Protein AF-A0A7V8BJK1-F1 (afdb_monomer)

Structure (mmCIF, N/CA/C/O backbone):
data_AF-A0A7V8BJK1-F1
#
_entry.id   AF-A0A7V8BJK1-F1
#
loop_
_atom_site.group_PDB
_atom_site.id
_atom_site.type_symbol
_atom_site.label_atom_id
_atom_site.label_alt_id
_atom_site.label_comp_id
_atom_site.label_asym_id
_atom_site.label_entity_id
_atom_site.label_seq_id
_atom_site.pdbx_PDB_ins_code
_atom_site.Cartn_x
_atom_site.Cartn_y
_atom_site.Cartn_z
_atom_site.occupancy
_atom_site.B_iso_or_equiv
_atom_site.auth_seq_id
_atom_site.auth_comp_id
_atom_site.auth_asym_id
_atom_site.auth_atom_id
_atom_site.pdbx_PDB_model_num
ATOM 1 N N . VAL A 1 1 ? -11.438 1.166 -1.821 1.00 92.06 1 VAL A N 1
ATOM 2 C CA . VAL A 1 1 ? -11.288 1.986 -3.044 1.00 92.06 1 VAL A CA 1
ATOM 3 C C . VAL A 1 1 ? -9.828 2.370 -3.202 1.00 92.06 1 VAL A C 1
ATOM 5 O O . VAL A 1 1 ? -9.170 2.567 -2.190 1.00 92.06 1 VAL A O 1
ATOM 8 N N . GLU A 1 2 ? -9.329 2.461 -4.432 1.00 94.06 2 GLU A N 1
ATOM 9 C CA . GLU A 1 2 ? -7.959 2.898 -4.733 1.00 94.06 2 GLU A CA 1
ATOM 10 C C . GLU A 1 2 ? -8.036 4.030 -5.759 1.00 94.06 2 GLU A C 1
ATOM 12 O O . GLU A 1 2 ? -8.496 3.824 -6.882 1.00 94.06 2 GLU A O 1
ATOM 17 N N . VAL A 1 3 ? -7.676 5.243 -5.343 1.00 94.19 3 VAL A N 1
ATOM 18 C CA . VAL A 1 3 ? -7.721 6.458 -6.170 1.00 94.19 3 VAL A CA 1
ATOM 19 C C . VAL A 1 3 ? -6.513 7.340 -5.852 1.00 94.19 3 VAL A C 1
ATOM 21 O O . VAL A 1 3 ? -5.781 7.086 -4.898 1.00 94.19 3 VAL A O 1
ATOM 24 N N . ALA A 1 4 ? -6.267 8.353 -6.685 1.00 93.69 4 ALA A N 1
ATOM 25 C CA . ALA A 1 4 ? -5.197 9.318 -6.448 1.00 93.69 4 ALA A CA 1
ATOM 26 C C . ALA A 1 4 ? -5.413 10.096 -5.131 1.00 93.69 4 ALA A C 1
ATOM 28 O O . ALA A 1 4 ? -6.547 10.154 -4.656 1.00 93.69 4 ALA A O 1
ATOM 29 N N . PRO A 1 5 ? -4.354 10.711 -4.566 1.00 96.44 5 PRO A N 1
ATOM 30 C CA . PRO A 1 5 ? -4.474 11.530 -3.369 1.00 96.44 5 PRO A CA 1
ATOM 31 C C . PRO A 1 5 ? -5.568 12.588 -3.470 1.00 96.44 5 PRO A C 1
ATOM 33 O O . PRO A 1 5 ? -5.681 13.269 -4.488 1.00 96.44 5 PRO A O 1
ATOM 36 N N . LEU A 1 6 ? -6.333 12.713 -2.390 1.00 97.12 6 LEU A N 1
ATOM 37 C CA . LEU A 1 6 ? -7.418 13.673 -2.235 1.00 97.12 6 LEU A CA 1
ATOM 38 C C . LEU A 1 6 ? -7.148 14.597 -1.042 1.00 97.12 6 LEU A C 1
ATOM 40 O O . LEU A 1 6 ? -6.237 14.360 -0.233 1.00 97.12 6 LEU A O 1
ATOM 44 N N . GLU A 1 7 ? -7.965 15.638 -0.931 1.00 98.00 7 GLU A N 1
ATOM 45 C CA . GLU A 1 7 ? -8.017 16.508 0.237 1.00 98.00 7 GLU A CA 1
ATOM 46 C C . GLU A 1 7 ? -8.920 15.933 1.339 1.00 98.00 7 GLU A C 1
ATOM 48 O O . GLU A 1 7 ? -9.807 15.110 1.099 1.00 98.00 7 GLU A O 1
ATOM 53 N N . VAL A 1 8 ? -8.728 16.404 2.573 1.00 98.50 8 VAL A N 1
ATOM 54 C CA . VAL A 1 8 ? -9.448 15.911 3.764 1.00 98.50 8 VAL A CA 1
ATOM 55 C C . VAL A 1 8 ? -10.973 15.953 3.583 1.00 98.50 8 VAL A C 1
ATOM 57 O O . VAL A 1 8 ? -11.676 15.009 3.942 1.00 98.50 8 VAL A O 1
ATOM 60 N N . GLU A 1 9 ? -11.509 17.020 2.983 1.00 98.44 9 GLU A N 1
ATOM 61 C CA . GLU A 1 9 ? -12.955 17.156 2.754 1.00 98.44 9 GLU A CA 1
ATOM 62 C C . GLU A 1 9 ? -13.492 16.133 1.740 1.00 98.44 9 GLU A C 1
ATOM 64 O O . GLU A 1 9 ? -14.608 15.630 1.857 1.00 98.44 9 GLU A O 1
ATOM 69 N N . GLU A 1 10 ? -12.684 15.760 0.754 1.00 98.25 10 GLU A N 1
ATOM 70 C CA . GLU A 1 10 ? -13.050 14.723 -0.205 1.00 98.25 10 GLU A CA 1
ATOM 71 C C . GLU A 1 10 ? -13.034 13.338 0.450 1.00 98.25 10 GLU A C 1
ATOM 73 O O . GLU A 1 10 ? -13.913 12.518 0.174 1.00 98.25 10 GLU A O 1
ATOM 78 N N . PHE A 1 11 ? -12.113 13.095 1.386 1.00 98.50 11 PHE A N 1
ATOM 79 C CA . PHE A 1 11 ? -12.133 11.884 2.204 1.00 98.50 11 PHE A CA 1
ATOM 80 C C . PHE A 1 11 ? -13.356 11.809 3.122 1.00 98.50 11 PHE A C 1
ATOM 82 O O . PHE A 1 11 ? -13.953 10.736 3.224 1.00 98.50 11 PHE A O 1
ATOM 89 N N . ARG A 1 12 ? -13.826 12.933 3.685 1.00 98.50 12 ARG A N 1
ATOM 90 C CA . ARG A 1 12 ? -15.109 12.970 4.419 1.00 98.50 12 ARG A CA 1
ATOM 91 C C . ARG A 1 12 ? -16.274 12.544 3.535 1.00 98.50 12 ARG A C 1
ATOM 93 O O . ARG A 1 12 ? -17.122 11.757 3.959 1.00 98.50 12 ARG A O 1
ATOM 100 N N . ARG A 1 13 ? -16.297 13.005 2.279 1.00 98.00 13 ARG A N 1
ATOM 101 C CA . ARG A 1 13 ? -17.308 12.587 1.292 1.00 98.00 13 ARG A CA 1
ATOM 102 C C . ARG A 1 13 ? -17.215 11.093 0.981 1.00 98.00 13 ARG A C 1
ATOM 104 O O . ARG A 1 13 ? -18.251 10.438 0.888 1.00 98.00 13 ARG A O 1
ATOM 111 N N . LEU A 1 14 ? -16.007 10.538 0.858 1.00 97.31 14 LEU A N 1
ATOM 112 C CA . LEU A 1 14 ? -15.816 9.096 0.666 1.00 97.31 14 LEU A CA 1
ATOM 113 C C . LEU A 1 14 ? -16.270 8.280 1.882 1.00 97.31 14 LEU A C 1
ATOM 115 O O . LEU A 1 14 ? -16.961 7.277 1.708 1.00 97.31 14 LEU A O 1
ATOM 119 N N . LYS A 1 15 ? -15.954 8.718 3.105 1.00 97.50 15 LYS A N 1
ATOM 120 C CA . LYS A 1 15 ? -16.440 8.075 4.333 1.00 97.50 15 LYS A CA 1
ATOM 121 C C . LYS A 1 15 ? -17.967 8.108 4.407 1.00 97.50 15 LYS A C 1
ATOM 123 O O . LYS A 1 15 ? -18.579 7.084 4.701 1.00 97.50 15 LYS A O 1
ATOM 128 N N . ALA A 1 16 ? -18.588 9.238 4.061 1.00 97.88 16 ALA A N 1
ATOM 129 C CA . ALA A 1 16 ? -20.046 9.368 3.990 1.00 97.88 16 ALA A CA 1
ATOM 130 C C . ALA A 1 16 ? -20.683 8.440 2.936 1.00 97.88 16 ALA A C 1
ATOM 132 O O . ALA A 1 16 ? -21.820 8.009 3.108 1.00 97.88 16 ALA A O 1
ATOM 133 N N . ALA A 1 17 ? -19.947 8.091 1.876 1.00 97.50 17 ALA A N 1
ATOM 134 C CA . ALA A 1 17 ? -20.369 7.107 0.880 1.00 97.50 17 ALA A CA 1
ATOM 135 C C . ALA A 1 17 ? -20.204 5.641 1.339 1.00 97.50 17 ALA A C 1
ATOM 137 O O . ALA A 1 17 ? -20.588 4.733 0.604 1.00 97.50 17 ALA A O 1
ATOM 138 N N . GLY A 1 18 ? -19.653 5.393 2.534 1.00 96.88 18 GLY A N 1
ATOM 139 C CA . GLY A 1 18 ? -19.565 4.057 3.125 1.00 96.88 18 GLY A CA 1
ATOM 140 C C . GLY A 1 18 ? -18.489 3.163 2.509 1.00 96.88 18 GLY A C 1
ATOM 141 O O . GLY A 1 18 ? -18.692 1.955 2.389 1.00 96.88 18 GLY A O 1
ATOM 142 N N . ILE A 1 19 ? -17.354 3.732 2.089 1.00 97.50 19 ILE A N 1
ATOM 143 C CA . ILE A 1 19 ? -16.213 2.912 1.661 1.00 97.50 19 ILE A CA 1
ATOM 144 C C . ILE A 1 19 ? -15.706 2.029 2.816 1.00 97.50 19 ILE A C 1
ATOM 146 O O . ILE A 1 19 ? -15.821 2.398 3.982 1.00 97.50 19 ILE A O 1
ATOM 150 N N . GLY A 1 20 ? -15.120 0.878 2.472 1.00 96.75 20 GLY A N 1
ATOM 151 C CA . GLY A 1 20 ? -14.283 0.103 3.395 1.00 96.75 20 GLY A CA 1
ATOM 152 C C . GLY A 1 20 ? -12.898 0.742 3.501 1.00 96.75 20 GLY A C 1
ATOM 153 O O . GLY A 1 20 ? -12.749 1.844 4.007 1.00 96.75 20 GLY A O 1
ATOM 154 N N . THR A 1 21 ? -11.885 0.096 2.928 1.00 97.81 21 THR A N 1
ATOM 155 C CA . THR A 1 21 ? -10.504 0.599 2.964 1.00 97.81 21 THR A CA 1
ATOM 156 C C . THR A 1 21 ? -10.216 1.622 1.860 1.00 97.81 21 THR A C 1
ATOM 158 O O . THR A 1 21 ? -10.553 1.378 0.694 1.00 97.81 21 THR A O 1
ATOM 161 N N . TYR A 1 22 ? -9.541 2.728 2.178 1.00 98.44 22 TYR A N 1
ATOM 162 C CA . TYR A 1 22 ? -8.868 3.575 1.183 1.00 98.44 22 TYR A CA 1
ATOM 163 C C . TYR A 1 22 ? -7.431 3.099 0.977 1.00 98.44 22 TYR A C 1
ATOM 165 O O . TYR A 1 22 ? -6.668 3.012 1.932 1.00 98.44 22 TYR A O 1
ATOM 173 N N . ALA A 1 23 ? -7.054 2.796 -0.261 1.00 98.12 23 ALA A N 1
ATOM 174 C CA . ALA A 1 23 ? -5.704 2.375 -0.605 1.00 98.12 23 ALA A CA 1
ATOM 175 C C . ALA A 1 23 ? -5.021 3.401 -1.511 1.00 98.12 23 ALA A C 1
ATOM 177 O O . ALA A 1 23 ? -5.628 3.925 -2.446 1.00 98.12 23 ALA A O 1
ATOM 178 N N . CYS A 1 24 ? -3.743 3.655 -1.248 1.00 97.94 24 CYS A N 1
ATOM 179 C CA . CYS A 1 24 ? -2.871 4.445 -2.107 1.00 97.94 24 CYS A CA 1
ATOM 180 C C . CYS A 1 24 ? -1.424 4.018 -1.862 1.00 97.94 24 CYS A C 1
ATOM 182 O O . CYS A 1 24 ? -0.908 4.113 -0.749 1.00 97.94 24 CYS A O 1
ATOM 184 N N . PHE A 1 25 ? -0.758 3.527 -2.903 1.00 97.88 25 PHE A N 1
ATOM 185 C CA . PHE A 1 25 ? 0.612 3.040 -2.775 1.00 97.88 25 PHE A CA 1
ATOM 186 C C . PHE A 1 25 ? 1.595 4.185 -2.932 1.00 97.88 25 PHE A C 1
ATOM 188 O O . PHE A 1 25 ? 1.491 4.963 -3.883 1.00 97.88 25 PHE A O 1
ATOM 195 N N . GLN A 1 26 ? 2.579 4.251 -2.041 1.00 98.25 26 GLN A N 1
ATOM 196 C CA . GLN A 1 26 ? 3.675 5.206 -2.157 1.00 98.25 26 GLN A CA 1
ATOM 197 C C . GLN A 1 26 ? 4.546 4.909 -3.384 1.00 98.25 26 GLN A C 1
ATOM 199 O O . GLN A 1 26 ? 5.241 5.792 -3.864 1.00 98.25 26 GLN A O 1
ATOM 204 N N . GLU A 1 27 ? 4.454 3.700 -3.946 1.00 96.81 27 GLU A N 1
ATOM 205 C CA . GLU A 1 27 ? 5.269 3.178 -5.053 1.00 96.81 27 GLU A CA 1
ATOM 206 C C . GLU A 1 27 ? 6.735 2.972 -4.660 1.00 96.81 27 GLU A C 1
ATOM 208 O O . GLU A 1 27 ? 7.230 1.856 -4.754 1.00 96.81 27 GLU A O 1
ATOM 213 N N . SER A 1 28 ? 7.405 4.020 -4.185 1.00 97.75 28 SER A N 1
ATOM 214 C CA . SER A 1 28 ? 8.776 4.001 -3.679 1.00 97.75 28 SER A CA 1
ATOM 215 C C . SER A 1 28 ? 8.896 4.966 -2.507 1.00 97.75 28 SER A C 1
ATOM 217 O O . SER A 1 28 ? 8.563 6.145 -2.645 1.00 97.75 28 SER A O 1
ATOM 219 N N . TYR A 1 29 ? 9.386 4.480 -1.372 1.00 98.44 29 TYR A N 1
ATOM 220 C CA . TYR A 1 29 ? 9.701 5.291 -0.196 1.00 98.44 29 TYR A CA 1
ATOM 221 C C . TYR A 1 29 ? 11.053 5.994 -0.311 1.00 98.44 29 TYR A C 1
ATOM 223 O O . TYR A 1 29 ? 11.345 6.888 0.479 1.00 98.44 29 TYR A O 1
ATOM 231 N N . ASP A 1 30 ? 11.889 5.608 -1.274 1.00 97.94 30 ASP A N 1
ATOM 232 C CA . ASP A 1 30 ? 13.083 6.371 -1.625 1.00 97.94 30 ASP A CA 1
ATOM 233 C C . ASP A 1 30 ? 12.666 7.587 -2.486 1.00 97.94 30 ASP A C 1
ATOM 235 O O . ASP A 1 30 ? 12.107 7.385 -3.574 1.00 97.94 30 ASP A O 1
ATOM 239 N N . PRO A 1 31 ? 12.902 8.839 -2.031 1.00 97.38 31 PRO A N 1
ATOM 240 C CA . PRO A 1 31 ? 12.508 10.040 -2.768 1.00 97.38 31 PRO A CA 1
ATOM 241 C C . PRO A 1 31 ? 13.227 10.204 -4.113 1.00 97.38 31 PRO A C 1
ATOM 243 O O . PRO A 1 31 ? 12.634 10.726 -5.060 1.00 97.38 31 PRO A O 1
ATOM 246 N N . GLU A 1 32 ? 14.481 9.755 -4.224 1.00 97.19 32 GLU A N 1
ATOM 247 C CA . GLU A 1 32 ? 15.259 9.841 -5.464 1.00 97.19 32 GLU A CA 1
ATOM 248 C C . GLU A 1 32 ? 14.712 8.853 -6.497 1.00 97.19 32 GLU A C 1
ATOM 250 O O . GLU A 1 32 ? 14.451 9.219 -7.649 1.00 97.19 32 GLU A O 1
ATOM 25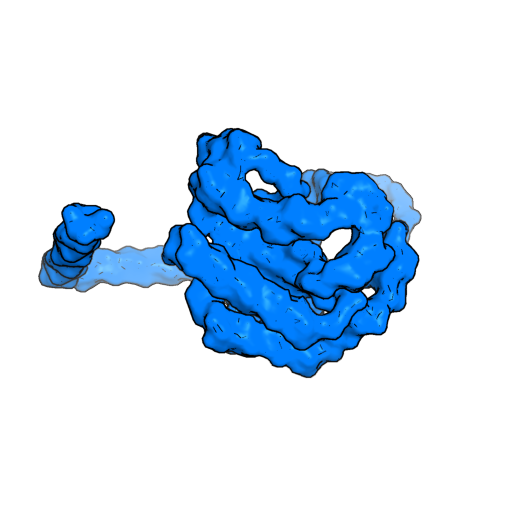5 N N . VAL A 1 33 ? 14.454 7.614 -6.066 1.00 96.00 33 VAL A N 1
ATOM 256 C CA . VAL A 1 33 ? 13.801 6.593 -6.898 1.00 96.00 33 VAL A CA 1
ATOM 257 C C . VAL A 1 33 ? 12.405 7.065 -7.298 1.00 96.00 33 VAL A C 1
ATOM 259 O O . VAL A 1 33 ? 12.050 6.994 -8.474 1.00 96.00 33 VAL A O 1
ATOM 262 N N . TYR A 1 34 ? 11.619 7.610 -6.368 1.00 97.31 34 TYR A N 1
ATOM 263 C CA . TYR A 1 34 ? 10.280 8.111 -6.662 1.00 97.31 34 TYR A CA 1
ATOM 264 C C . TYR A 1 34 ? 10.296 9.203 -7.741 1.00 97.31 34 TYR A C 1
ATOM 266 O O . TYR A 1 34 ? 9.542 9.110 -8.716 1.00 97.31 34 TYR A O 1
ATOM 274 N N . ALA A 1 35 ? 11.175 10.201 -7.606 1.00 96.62 35 ALA A N 1
ATOM 275 C CA . ALA A 1 35 ? 11.307 11.304 -8.557 1.00 96.62 35 ALA A CA 1
ATOM 276 C C . ALA A 1 35 ? 11.757 10.836 -9.952 1.00 96.62 35 ALA A C 1
ATOM 278 O O . ALA A 1 35 ? 11.325 11.392 -10.966 1.00 96.62 35 ALA A O 1
ATOM 279 N N . ALA A 1 36 ? 12.572 9.778 -10.032 1.00 94.12 36 ALA A N 1
ATOM 280 C CA . ALA A 1 36 ? 13.022 9.220 -11.306 1.00 94.12 36 ALA A CA 1
ATOM 281 C C . ALA A 1 36 ? 11.862 8.684 -12.173 1.00 94.12 36 ALA A C 1
ATOM 283 O O . ALA A 1 36 ? 11.910 8.795 -13.406 1.00 94.12 36 ALA A O 1
ATOM 284 N N . TYR A 1 37 ? 10.812 8.140 -11.545 1.00 92.12 37 TYR A N 1
ATOM 285 C CA . TYR A 1 37 ? 9.650 7.568 -12.240 1.00 92.12 37 TYR A CA 1
ATOM 286 C C . TYR A 1 37 ? 8.439 8.510 -12.306 1.00 92.12 37 TYR A C 1
ATOM 288 O O . TYR A 1 37 ? 7.642 8.405 -13.239 1.00 92.12 37 TYR A O 1
ATOM 296 N N . HIS A 1 38 ? 8.315 9.469 -11.387 1.00 94.19 38 HIS A N 1
ATOM 297 C CA . HIS A 1 38 ? 7.190 10.407 -11.318 1.00 94.19 38 HIS A CA 1
ATOM 298 C C . HIS A 1 38 ? 7.612 11.820 -11.731 1.00 94.19 38 HIS A C 1
ATOM 300 O O . HIS A 1 38 ? 7.734 12.724 -1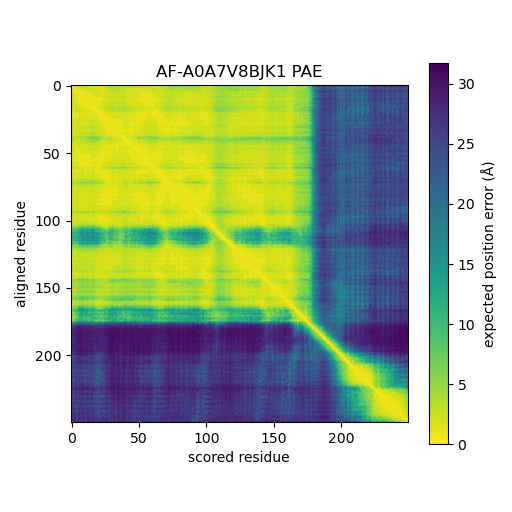0.915 1.00 94.19 38 HIS A O 1
ATOM 306 N N . LYS A 1 39 ? 7.842 12.012 -13.035 1.00 93.06 39 LYS A N 1
ATOM 307 C CA . LYS A 1 39 ? 8.479 13.230 -13.573 1.00 93.06 39 LYS A CA 1
ATOM 308 C C . LYS A 1 39 ? 7.564 14.454 -13.675 1.00 93.06 39 LYS A C 1
ATOM 310 O O . LYS A 1 39 ? 8.062 15.569 -13.793 1.00 93.06 39 LYS A O 1
ATOM 315 N N . ALA A 1 40 ? 6.248 14.256 -13.732 1.00 93.50 40 ALA A N 1
ATOM 316 C CA . ALA A 1 40 ? 5.288 15.332 -13.961 1.00 93.50 40 ALA A CA 1
ATOM 317 C C . ALA A 1 40 ? 3.883 14.979 -13.453 1.00 93.50 40 ALA A C 1
ATOM 319 O O . ALA A 1 40 ? 3.550 13.810 -13.244 1.00 93.50 40 ALA A O 1
ATOM 320 N N . GLY A 1 41 ? 3.045 16.011 -13.327 1.00 94.00 41 GLY A N 1
ATOM 321 C CA . GLY A 1 41 ? 1.662 15.907 -12.864 1.00 94.00 41 GLY A CA 1
ATOM 322 C C . GLY A 1 41 ? 1.541 15.786 -11.340 1.00 94.00 41 GLY A C 1
ATOM 323 O O . GLY A 1 41 ? 2.553 15.796 -10.642 1.00 94.00 41 GLY A O 1
ATOM 324 N N . PRO A 1 42 ? 0.313 15.640 -10.808 1.00 91.62 42 PRO A N 1
ATOM 325 C CA . PRO A 1 42 ? 0.073 15.608 -9.361 1.00 91.62 42 PRO A CA 1
ATOM 326 C C . PRO A 1 42 ? 0.840 14.493 -8.642 1.00 91.62 42 PRO A C 1
ATOM 328 O O . PRO A 1 42 ? 1.302 14.669 -7.525 1.00 91.62 42 PRO A O 1
ATOM 331 N N . LYS A 1 43 ? 1.059 13.354 -9.316 1.00 94.75 43 LYS A N 1
ATOM 332 C CA . LYS A 1 43 ? 1.823 12.230 -8.761 1.00 94.75 43 LYS A CA 1
ATOM 333 C C . LYS A 1 43 ? 3.320 12.544 -8.596 1.00 94.75 43 LYS A C 1
ATOM 335 O O . LYS A 1 43 ? 3.995 11.787 -7.923 1.00 94.75 43 LYS A O 1
ATOM 340 N N . ALA A 1 44 ? 3.865 13.615 -9.175 1.00 96.44 44 ALA A N 1
ATOM 341 C CA . ALA A 1 44 ? 5.269 13.983 -8.964 1.00 96.44 44 ALA A CA 1
ATOM 342 C C . ALA A 1 44 ? 5.545 14.516 -7.547 1.00 96.44 44 ALA A C 1
ATOM 344 O O . ALA A 1 44 ? 6.685 14.458 -7.090 1.00 96.44 44 ALA A O 1
ATOM 345 N N . ASP A 1 45 ? 4.520 15.002 -6.839 1.00 97.38 45 ASP A N 1
ATOM 346 C CA . ASP A 1 45 ? 4.674 15.498 -5.474 1.00 97.38 45 ASP A CA 1
ATOM 347 C C . ASP A 1 45 ? 4.782 14.332 -4.477 1.00 97.38 45 ASP A C 1
ATOM 349 O O . ASP A 1 45 ? 3.797 13.697 -4.084 1.00 97.38 45 ASP A O 1
ATOM 353 N N . TYR A 1 46 ? 6.023 14.043 -4.089 1.00 98.31 46 TYR A N 1
ATOM 354 C CA . TYR A 1 46 ? 6.363 12.960 -3.172 1.00 98.31 46 TYR A CA 1
ATOM 355 C C . TYR A 1 46 ? 5.694 13.117 -1.803 1.00 98.31 46 TYR A C 1
ATOM 357 O O . TYR A 1 46 ? 5.127 12.153 -1.287 1.00 98.31 46 TYR A O 1
ATOM 365 N N . LEU A 1 47 ? 5.754 14.317 -1.212 1.00 97.94 47 LEU A N 1
ATOM 366 C CA . LEU A 1 47 ? 5.246 14.556 0.140 1.00 97.94 47 LEU A CA 1
ATOM 367 C C . LEU A 1 47 ? 3.722 14.579 0.148 1.00 97.94 47 LEU A C 1
ATOM 369 O O . LEU A 1 47 ? 3.111 14.011 1.052 1.00 97.94 47 LEU A O 1
ATOM 373 N N . GLN A 1 48 ? 3.101 15.156 -0.886 1.00 97.12 48 GLN A N 1
ATOM 374 C CA . GLN A 1 48 ? 1.650 15.098 -1.032 1.00 97.12 48 GLN A CA 1
ATOM 375 C C . GLN A 1 48 ? 1.165 13.644 -1.049 1.00 97.12 48 GLN A C 1
ATOM 377 O O . GLN A 1 48 ? 0.170 13.329 -0.390 1.00 97.12 48 GLN A O 1
ATOM 382 N N . ARG A 1 49 ? 1.868 12.747 -1.752 1.00 97.75 49 ARG A N 1
ATOM 383 C CA . ARG A 1 49 ? 1.519 11.323 -1.778 1.00 97.75 49 ARG A CA 1
ATOM 384 C C . ARG A 1 49 ? 1.845 10.603 -0.470 1.00 97.75 49 ARG A C 1
ATOM 386 O O . ARG A 1 49 ? 1.009 9.825 -0.025 1.00 97.75 49 ARG A O 1
ATOM 393 N N . LEU A 1 50 ? 2.983 10.897 0.162 1.00 98.25 50 LEU A N 1
ATOM 394 C CA . LEU A 1 50 ? 3.392 10.259 1.417 1.00 98.25 50 LEU A CA 1
ATOM 395 C C . LEU A 1 50 ? 2.389 10.534 2.546 1.00 98.25 50 LEU A C 1
ATOM 397 O O . LEU A 1 50 ? 1.932 9.597 3.190 1.00 98.25 50 LEU A O 1
ATOM 401 N N . PHE A 1 51 ? 1.975 11.794 2.713 1.00 98.12 51 PHE A N 1
ATOM 402 C CA . PHE A 1 51 ? 1.040 12.227 3.764 1.00 98.12 51 PHE A CA 1
ATOM 403 C C . PHE A 1 51 ? -0.442 12.016 3.413 1.00 98.12 51 PHE A C 1
ATOM 405 O O . PHE A 1 51 ? -1.333 12.591 4.039 1.00 98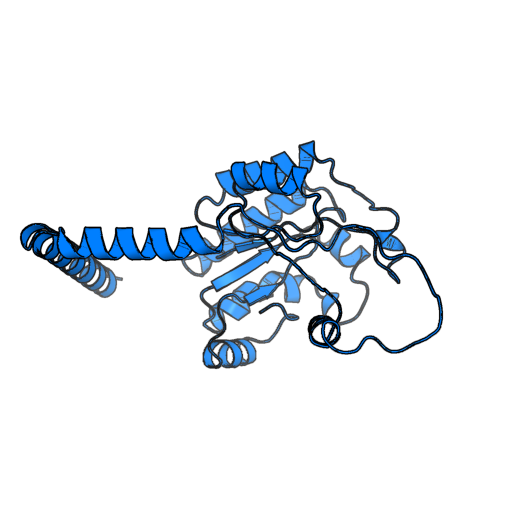.12 51 PHE A O 1
ATOM 412 N N . VAL A 1 52 ? -0.752 11.258 2.357 1.00 98.50 52 VAL A N 1
ATOM 413 C CA . VAL A 1 52 ? -2.149 11.043 1.954 1.00 98.50 52 VAL A CA 1
ATOM 414 C C . VAL A 1 52 ? -2.930 10.220 2.977 1.00 98.50 52 VAL A C 1
ATOM 416 O O . VAL A 1 52 ? -4.136 10.413 3.109 1.00 98.50 52 VAL A O 1
ATOM 419 N N . MET A 1 53 ? -2.259 9.315 3.695 1.00 98.62 53 MET A N 1
ATOM 420 C CA . MET A 1 53 ? -2.905 8.475 4.703 1.00 98.62 53 MET A CA 1
ATOM 421 C C . MET A 1 53 ? -3.295 9.282 5.934 1.00 98.62 53 MET A C 1
ATOM 423 O O . MET A 1 53 ? -4.410 9.116 6.418 1.00 98.62 53 MET A O 1
ATOM 427 N N . ASP A 1 54 ? -2.453 10.230 6.350 1.00 98.62 54 ASP A N 1
ATOM 428 C CA . ASP A 1 54 ? -2.779 11.209 7.386 1.00 98.62 54 ASP A CA 1
ATOM 429 C C . ASP A 1 54 ? -4.052 11.976 7.025 1.00 98.62 54 ASP A C 1
ATOM 431 O O . ASP A 1 54 ? -5.017 11.980 7.783 1.00 98.62 54 ASP A O 1
ATOM 435 N N . ARG A 1 55 ? -4.117 12.533 5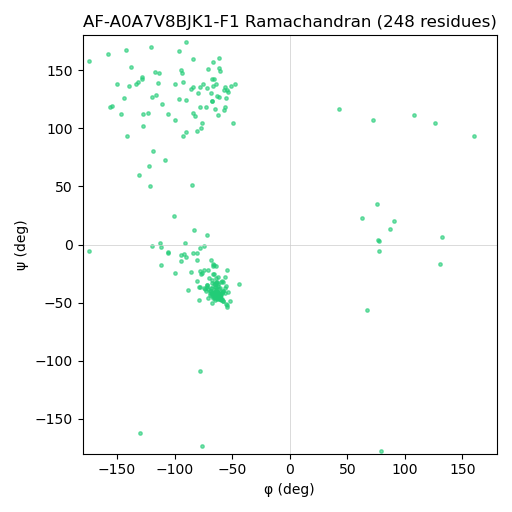.806 1.00 98.56 55 ARG A N 1
ATOM 436 C CA . ARG A 1 55 ? -5.312 13.257 5.336 1.00 98.56 55 ARG A CA 1
ATOM 437 C C . ARG A 1 55 ? -6.551 12.366 5.248 1.00 98.56 55 ARG A C 1
ATOM 439 O O . ARG A 1 55 ? -7.659 12.835 5.505 1.00 98.56 55 ARG A O 1
ATOM 446 N N . ALA A 1 56 ? -6.388 11.096 4.878 1.00 98.56 56 ALA A N 1
ATOM 447 C CA . ALA A 1 56 ? -7.486 10.134 4.851 1.00 98.56 56 ALA A CA 1
ATOM 448 C C . ALA A 1 56 ? -8.033 9.872 6.263 1.00 98.56 56 ALA A C 1
ATOM 450 O O . ALA A 1 56 ? -9.250 9.932 6.465 1.00 98.56 56 ALA A O 1
ATOM 451 N N . MET A 1 57 ? -7.148 9.658 7.240 1.00 98.44 57 MET A N 1
ATOM 452 C CA . MET A 1 57 ? -7.510 9.427 8.641 1.00 98.44 57 MET A CA 1
ATOM 453 C C . MET A 1 57 ? -8.095 10.679 9.307 1.00 98.44 57 MET A C 1
ATOM 455 O O . MET A 1 57 ? -9.130 10.590 9.967 1.00 98.44 57 MET A O 1
ATOM 459 N N . GLU A 1 58 ? -7.548 11.867 9.039 1.00 98.31 58 GLU A N 1
ATOM 460 C CA . GLU A 1 58 ? -8.156 13.157 9.413 1.00 98.31 58 GLU A CA 1
ATOM 461 C C . GLU A 1 58 ? -9.550 13.354 8.789 1.00 98.31 58 GLU A C 1
ATOM 463 O O . GLU A 1 58 ? -10.441 13.974 9.379 1.00 98.31 58 GLU A O 1
ATOM 468 N N . GLY A 1 59 ? -9.759 12.805 7.589 1.00 97.88 59 GLY A N 1
ATOM 469 C CA . GLY A 1 59 ? -11.043 12.759 6.890 1.00 97.88 59 GLY A CA 1
ATOM 470 C C . GLY A 1 59 ? -12.035 11.742 7.466 1.00 97.88 59 GLY A C 1
ATOM 471 O O . GLY A 1 59 ? -13.164 11.654 6.981 1.00 97.88 59 GLY A O 1
ATOM 472 N N . GLY A 1 60 ? -11.645 10.994 8.502 1.00 97.31 60 GLY A N 1
ATOM 473 C CA . GLY A 1 60 ? -12.472 9.998 9.179 1.00 97.31 60 GLY A CA 1
ATOM 474 C C . GLY A 1 60 ? -12.426 8.602 8.555 1.00 97.31 60 GLY A C 1
ATOM 475 O O . GLY A 1 60 ? -13.281 7.774 8.877 1.00 97.31 60 GLY A O 1
ATOM 476 N N . ILE A 1 61 ? -11.477 8.331 7.655 1.00 98.12 61 ILE A N 1
ATOM 477 C CA . ILE A 1 61 ? -11.233 6.980 7.143 1.00 98.12 61 ILE A CA 1
ATOM 478 C C . ILE A 1 61 ? -10.357 6.234 8.149 1.00 98.12 61 ILE A C 1
ATOM 480 O O . ILE A 1 61 ? -9.183 6.524 8.315 1.00 98.12 61 ILE A O 1
ATOM 484 N N . ASP A 1 62 ? -10.959 5.258 8.804 1.00 94.31 62 ASP A N 1
ATOM 485 C CA . ASP A 1 62 ? -10.370 4.358 9.794 1.00 94.31 62 ASP A CA 1
ATOM 486 C C . ASP A 1 62 ? -9.546 3.233 9.147 1.00 94.31 62 ASP A C 1
ATOM 488 O O . ASP A 1 62 ? -8.485 2.876 9.652 1.00 94.31 62 ASP A O 1
ATOM 492 N N . ASP A 1 63 ? -9.987 2.716 7.997 1.00 98.12 63 ASP A N 1
ATOM 493 C CA . ASP A 1 63 ? -9.271 1.665 7.274 1.00 98.12 63 ASP A CA 1
ATOM 494 C C . ASP A 1 63 ? -8.445 2.232 6.111 1.00 98.12 63 ASP A C 1
ATOM 496 O O . ASP A 1 63 ? -8.972 2.573 5.046 1.00 98.12 63 ASP A O 1
ATOM 500 N N . VAL A 1 64 ? -7.121 2.251 6.275 1.00 98.62 64 VAL A N 1
ATOM 501 C CA . VAL A 1 64 ? -6.175 2.635 5.214 1.00 98.62 64 VAL A CA 1
ATOM 502 C C . VAL A 1 64 ? -5.303 1.470 4.743 1.00 98.62 64 VAL A C 1
ATOM 504 O O . VAL A 1 64 ? -4.976 0.553 5.499 1.00 98.62 64 VAL A O 1
ATOM 507 N N . GLY A 1 65 ? -4.939 1.488 3.462 1.00 98.44 65 GLY A N 1
ATOM 508 C CA . GLY A 1 65 ? -4.115 0.483 2.800 1.00 98.44 65 GLY A CA 1
ATOM 509 C C . GLY A 1 65 ? -2.873 1.103 2.170 1.00 98.44 65 GLY A C 1
ATOM 510 O O . GLY A 1 65 ? -2.979 1.849 1.195 1.00 98.44 65 GLY A O 1
ATOM 511 N N . ILE A 1 66 ? -1.694 0.771 2.695 1.00 98.62 66 ILE A N 1
ATOM 512 C CA . ILE A 1 66 ? -0.408 1.249 2.165 1.00 98.62 66 ILE A CA 1
ATOM 513 C C . ILE A 1 66 ? 0.214 0.216 1.219 1.00 98.62 66 ILE A C 1
ATOM 515 O O . ILE A 1 66 ? -0.197 -0.944 1.167 1.00 98.62 66 ILE A O 1
ATOM 519 N N . GLY A 1 67 ? 1.224 0.616 0.453 1.00 98.25 67 GLY A N 1
ATOM 520 C CA . GLY A 1 67 ? 1.935 -0.305 -0.428 1.00 98.25 67 GLY A CA 1
ATOM 521 C C . GLY A 1 67 ? 3.140 0.327 -1.108 1.00 98.25 67 GLY A C 1
ATOM 522 O O . GLY A 1 67 ? 3.212 1.549 -1.255 1.00 98.25 67 GLY A O 1
ATOM 523 N N . ALA A 1 68 ? 4.065 -0.529 -1.533 1.00 97.75 68 ALA A N 1
ATOM 524 C CA . ALA A 1 68 ? 5.238 -0.175 -2.325 1.00 97.75 68 ALA A CA 1
ATOM 525 C C . ALA A 1 68 ? 5.308 -1.075 -3.564 1.00 97.75 68 ALA A C 1
ATOM 527 O O . ALA A 1 68 ? 4.956 -2.257 -3.505 1.00 97.75 68 ALA A O 1
ATOM 528 N N . LEU A 1 69 ? 5.758 -0.517 -4.686 1.00 96.31 69 LEU A N 1
ATOM 529 C CA . LEU A 1 69 ? 5.921 -1.223 -5.947 1.00 96.31 69 LEU A CA 1
ATOM 530 C C . LEU A 1 69 ? 7.332 -1.808 -6.026 1.00 96.31 69 LEU A C 1
ATOM 532 O O . LEU A 1 69 ? 8.303 -1.156 -6.415 1.00 96.31 69 LEU A O 1
ATOM 536 N N . PHE A 1 70 ? 7.440 -3.082 -5.669 1.00 96.06 70 PHE A N 1
ATOM 537 C CA . PHE A 1 70 ? 8.709 -3.791 -5.638 1.00 96.06 70 PHE A CA 1
ATOM 538 C C . PHE A 1 70 ? 9.273 -3.978 -7.050 1.00 96.06 70 PHE A C 1
ATOM 540 O O . PHE A 1 70 ? 8.640 -4.573 -7.924 1.00 96.06 70 PHE A O 1
ATOM 547 N N . GLY A 1 71 ? 10.495 -3.492 -7.261 1.00 93.56 71 GLY A N 1
ATOM 548 C CA . GLY A 1 71 ? 11.173 -3.522 -8.559 1.00 93.56 71 GLY A CA 1
ATOM 549 C C . GLY A 1 71 ? 11.764 -2.180 -8.990 1.00 93.56 71 GLY A C 1
ATOM 550 O O . GLY A 1 71 ? 12.616 -2.167 -9.881 1.00 93.56 71 GLY A O 1
ATOM 551 N N . LEU A 1 72 ? 11.329 -1.073 -8.368 1.00 92.69 72 LEU A N 1
ATOM 552 C CA . LEU A 1 72 ? 11.828 0.278 -8.655 1.00 92.69 72 LEU A CA 1
ATOM 553 C C . LEU A 1 72 ? 13.186 0.551 -7.986 1.00 92.69 72 LEU A C 1
ATOM 555 O O . LEU A 1 72 ? 14.105 1.033 -8.649 1.00 92.69 72 LEU A O 1
ATOM 559 N N . GLY A 1 73 ? 13.302 0.221 -6.695 1.00 92.25 73 GLY A N 1
ATOM 560 C CA . GLY A 1 73 ? 14.473 0.457 -5.841 1.00 92.25 73 GLY A CA 1
ATOM 561 C C . GLY A 1 73 ? 14.922 -0.789 -5.063 1.00 92.25 73 GLY A C 1
ATOM 562 O O . GLY A 1 73 ? 14.574 -1.918 -5.421 1.00 92.25 73 GLY A O 1
ATOM 563 N N . ASP A 1 74 ? 15.722 -0.603 -4.006 1.00 95.38 74 ASP A N 1
ATOM 564 C CA . ASP A 1 74 ? 16.103 -1.697 -3.097 1.00 95.38 74 ASP A CA 1
ATOM 565 C C . ASP A 1 74 ? 14.912 -2.095 -2.220 1.00 95.38 74 ASP A C 1
ATOM 567 O O . ASP A 1 74 ? 14.439 -1.322 -1.389 1.00 95.38 74 ASP A O 1
ATOM 571 N N . TRP A 1 75 ? 14.464 -3.344 -2.353 1.00 96.94 75 TRP A N 1
ATOM 572 C CA . TRP A 1 75 ? 13.331 -3.872 -1.598 1.00 96.94 75 TRP A CA 1
ATOM 573 C C . TRP A 1 75 ? 13.496 -3.759 -0.080 1.00 96.94 75 TRP A C 1
ATOM 575 O O . TRP A 1 75 ? 12.497 -3.680 0.630 1.00 96.94 75 TRP A O 1
ATOM 585 N N . ARG A 1 76 ? 14.732 -3.759 0.438 1.00 97.81 76 ARG A N 1
ATOM 586 C CA . ARG A 1 76 ? 14.986 -3.604 1.879 1.00 97.81 76 ARG A CA 1
ATOM 587 C C . ARG A 1 76 ? 14.594 -2.216 2.357 1.00 97.81 76 ARG A C 1
ATOM 589 O O . ARG A 1 76 ? 14.000 -2.094 3.425 1.00 97.81 76 ARG A O 1
ATOM 596 N N . PHE A 1 77 ? 14.908 -1.200 1.556 1.00 97.94 77 PHE A N 1
ATOM 597 C CA . PHE A 1 77 ? 14.533 0.179 1.836 1.00 97.94 77 PHE A CA 1
ATOM 598 C C . PHE A 1 77 ? 13.014 0.341 1.774 1.00 97.94 77 PHE A C 1
ATOM 600 O O . PHE A 1 77 ? 12.424 0.917 2.680 1.00 97.94 77 PHE A O 1
ATOM 607 N N . GLU A 1 78 ? 12.366 -0.264 0.776 1.00 98.31 78 GLU A N 1
ATOM 608 C CA . GLU A 1 78 ? 10.904 -0.225 0.655 1.00 98.31 78 GLU A CA 1
ATOM 609 C C . GLU A 1 78 ? 10.192 -0.900 1.831 1.00 98.31 78 GLU A C 1
ATOM 611 O O . GLU A 1 78 ? 9.213 -0.370 2.353 1.00 98.31 78 GLU A O 1
ATOM 616 N N . VAL A 1 79 ? 10.693 -2.052 2.293 1.00 98.44 79 VAL A N 1
ATOM 617 C CA . VAL A 1 79 ? 10.157 -2.714 3.492 1.00 98.44 79 VAL A CA 1
ATOM 618 C C . VAL A 1 79 ? 10.346 -1.832 4.721 1.00 98.44 79 VAL A C 1
ATOM 620 O O . VAL A 1 79 ? 9.407 -1.686 5.497 1.00 98.44 79 VAL A O 1
ATOM 623 N N . LEU A 1 80 ? 11.518 -1.216 4.894 1.00 98.56 80 LEU A N 1
ATOM 624 C CA . LEU A 1 80 ? 11.745 -0.292 6.004 1.00 98.56 80 LEU A CA 1
ATOM 625 C C . LEU A 1 80 ? 10.775 0.897 5.946 1.00 98.56 80 LEU A C 1
ATOM 627 O O . LEU A 1 80 ? 10.150 1.207 6.954 1.00 98.56 80 LEU A O 1
ATOM 631 N N . GLY A 1 81 ? 10.586 1.498 4.770 1.00 98.62 81 GLY A N 1
ATOM 632 C CA . GLY A 1 81 ? 9.641 2.593 4.555 1.00 98.62 81 GLY A CA 1
ATOM 633 C C . GLY A 1 81 ? 8.195 2.207 4.872 1.00 98.62 81 GLY A C 1
ATOM 634 O O . GLY A 1 81 ? 7.505 2.946 5.571 1.00 98.62 81 GLY A O 1
ATOM 635 N N . LEU A 1 82 ? 7.751 1.019 4.447 1.00 98.75 82 LEU A N 1
ATOM 636 C CA . LEU A 1 82 ? 6.434 0.476 4.801 1.00 98.75 82 LEU A CA 1
ATOM 637 C C . LEU A 1 82 ? 6.261 0.324 6.316 1.00 98.75 82 LEU A C 1
ATOM 639 O O . LEU A 1 82 ? 5.231 0.726 6.853 1.00 98.75 82 LEU A O 1
ATOM 643 N N . LEU A 1 83 ? 7.257 -0.242 7.004 1.00 98.75 83 LEU A N 1
ATOM 644 C CA . LEU A 1 83 ? 7.211 -0.444 8.454 1.00 98.75 83 LEU A CA 1
ATOM 645 C C . LEU A 1 83 ? 7.228 0.885 9.215 1.00 98.75 83 LEU A C 1
ATOM 647 O O . LEU A 1 83 ? 6.456 1.055 10.153 1.00 98.75 83 LEU A O 1
ATOM 651 N N . SER A 1 84 ? 8.053 1.843 8.790 1.00 98.69 84 SER A N 1
ATOM 652 C CA . SER A 1 84 ? 8.082 3.188 9.369 1.00 98.69 84 SER A CA 1
ATOM 653 C C . SER A 1 84 ? 6.772 3.940 9.140 1.00 98.69 84 SER A C 1
ATOM 655 O O . SER A 1 84 ? 6.279 4.582 10.060 1.00 98.69 84 SER A O 1
ATOM 657 N N . HIS A 1 85 ? 6.169 3.827 7.953 1.00 98.75 85 HIS A N 1
ATOM 658 C CA . HIS A 1 85 ? 4.864 4.430 7.674 1.00 98.75 85 HIS A CA 1
ATOM 659 C C . HIS A 1 85 ? 3.774 3.783 8.541 1.00 98.75 85 HIS A C 1
ATOM 661 O O . HIS A 1 85 ? 2.962 4.485 9.132 1.00 98.75 85 HIS A O 1
ATOM 667 N N . ALA A 1 86 ? 3.784 2.457 8.692 1.00 98.62 86 ALA A N 1
ATOM 668 C CA . ALA A 1 86 ? 2.836 1.777 9.567 1.00 98.62 86 ALA A CA 1
ATOM 669 C C . ALA A 1 86 ? 2.961 2.225 11.034 1.00 98.62 86 ALA A C 1
ATOM 671 O O . ALA A 1 86 ? 1.945 2.513 11.663 1.00 98.62 86 ALA A O 1
ATOM 672 N N . ALA A 1 87 ? 4.193 2.334 11.543 1.00 98.56 87 ALA A N 1
ATOM 673 C CA . ALA A 1 87 ? 4.467 2.813 12.896 1.00 98.56 87 ALA A CA 1
ATOM 674 C C . ALA A 1 87 ? 4.013 4.267 13.101 1.00 98.56 87 ALA A C 1
ATOM 676 O O . ALA A 1 87 ? 3.401 4.575 14.117 1.00 98.56 87 ALA A O 1
ATOM 677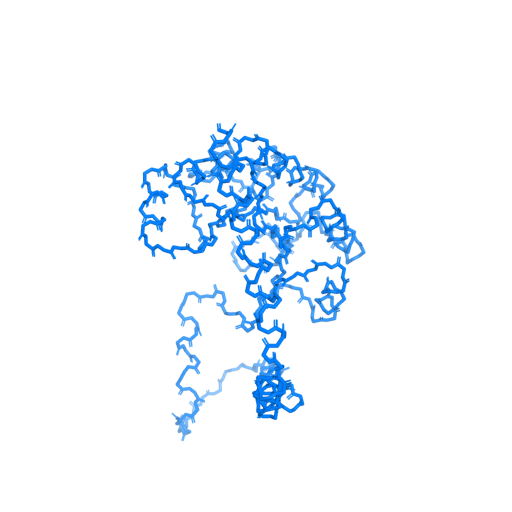 N N . HIS A 1 88 ? 4.252 5.140 12.115 1.00 98.62 88 HIS A N 1
ATOM 678 C CA . HIS A 1 88 ? 3.779 6.528 12.138 1.00 98.62 88 HIS A CA 1
ATOM 679 C C . HIS A 1 88 ? 2.255 6.615 12.261 1.00 98.62 88 HIS A C 1
ATOM 681 O O . HIS A 1 88 ? 1.752 7.334 13.117 1.00 98.62 88 HIS A O 1
ATOM 687 N N . LEU A 1 89 ? 1.513 5.856 11.446 1.00 98.44 89 LEU A N 1
ATOM 688 C CA . LEU A 1 89 ? 0.047 5.875 11.503 1.00 98.44 89 LEU A CA 1
ATOM 689 C C . LEU A 1 89 ? -0.470 5.385 12.861 1.00 98.44 89 LEU A C 1
ATOM 691 O O . LEU A 1 89 ? -1.378 5.986 13.433 1.00 98.44 89 LEU A O 1
ATOM 695 N N . GLU A 1 90 ? 0.150 4.338 13.409 1.00 97.50 90 GLU A N 1
ATOM 696 C CA . GLU A 1 90 ? -0.186 3.839 14.741 1.00 97.50 90 GLU A CA 1
ATOM 697 C C . GLU A 1 90 ? 0.088 4.875 15.839 1.00 97.50 90 GLU A C 1
ATOM 699 O O . GLU A 1 90 ? -0.762 5.075 16.705 1.00 97.50 90 GLU A O 1
ATOM 704 N N . GLU A 1 91 ? 1.226 5.569 15.787 1.00 98.31 91 GLU A N 1
ATOM 705 C CA . GLU A 1 91 ? 1.586 6.610 16.753 1.00 98.31 91 GLU A CA 1
ATOM 706 C C . GLU A 1 91 ? 0.666 7.836 16.656 1.00 98.31 91 GLU A C 1
ATOM 708 O O . GLU A 1 91 ? 0.180 8.330 17.675 1.00 98.31 91 GLU A O 1
ATOM 713 N N . ALA A 1 92 ? 0.396 8.313 15.440 1.00 97.88 92 ALA A N 1
ATOM 714 C CA . ALA A 1 92 ? -0.357 9.540 15.205 1.00 97.88 92 ALA A CA 1
ATOM 715 C C . ALA A 1 92 ? -1.876 9.366 15.382 1.00 97.88 92 ALA A C 1
ATOM 717 O O . ALA A 1 92 ? -2.545 10.272 15.883 1.00 97.88 92 ALA A O 1
ATOM 718 N N . PHE A 1 93 ? -2.427 8.210 14.995 1.00 97.56 93 PHE A N 1
ATOM 719 C CA . PHE A 1 93 ? -3.878 7.982 14.930 1.00 97.56 93 PHE A CA 1
ATOM 720 C C . PHE A 1 93 ? -4.368 6.847 15.840 1.00 97.56 93 PHE A C 1
ATOM 722 O O . PHE A 1 93 ? -5.569 6.581 15.910 1.00 97.56 93 PHE A O 1
ATOM 729 N N . GLY A 1 94 ? -3.467 6.173 16.560 1.00 96.12 94 GLY A N 1
ATOM 730 C CA . GLY A 1 94 ? -3.795 5.072 17.469 1.00 96.12 94 GLY A CA 1
ATOM 731 C C . GLY A 1 94 ? -4.086 3.738 16.774 1.00 96.12 94 GLY A C 1
ATOM 732 O O . GLY A 1 94 ? -4.445 2.770 17.447 1.00 96.12 94 GLY A O 1
ATOM 733 N N . CYS A 1 95 ? -3.954 3.670 15.447 1.00 94.12 95 CYS A N 1
ATOM 734 C CA . CYS A 1 95 ? -4.038 2.434 14.678 1.00 94.12 95 CYS A CA 1
ATOM 735 C C . CYS A 1 95 ? -3.174 2.509 13.413 1.00 94.12 95 CYS A C 1
ATOM 737 O O . CYS A 1 95 ? -3.120 3.531 12.735 1.00 94.12 95 CYS A O 1
ATOM 739 N N . GLY A 1 96 ? -2.474 1.414 13.115 1.00 96.81 96 GLY A N 1
ATOM 740 C CA . GLY A 1 96 ? -1.712 1.271 11.878 1.00 96.81 96 GLY A CA 1
ATOM 741 C C . GLY A 1 96 ? -2.606 0.989 10.660 1.00 96.81 96 GLY A C 1
ATOM 742 O O . GLY A 1 96 ? -3.835 0.975 10.758 1.00 96.81 96 GLY A O 1
ATOM 743 N N . PRO A 1 97 ? -2.009 0.704 9.492 1.00 98.38 97 PRO A N 1
ATOM 744 C CA . PRO A 1 97 ? -2.762 0.392 8.287 1.00 98.38 97 PRO A CA 1
ATOM 745 C C . PRO A 1 97 ? -3.531 -0.928 8.428 1.00 98.38 97 PRO A C 1
ATOM 747 O O . PRO A 1 97 ? -3.015 -1.927 8.942 1.00 98.38 97 PRO A O 1
ATOM 750 N N . HIS A 1 98 ? -4.741 -0.958 7.868 1.00 98.50 98 HIS A N 1
ATOM 751 C CA . HIS A 1 98 ? -5.560 -2.164 7.774 1.00 98.50 98 HIS A CA 1
ATOM 752 C C . HIS A 1 98 ? -4.930 -3.187 6.824 1.00 98.50 98 HIS A C 1
ATOM 754 O O . HIS A 1 98 ? -4.962 -4.392 7.080 1.00 98.50 98 HIS A O 1
ATOM 760 N N . THR A 1 99 ? -4.327 -2.718 5.723 1.00 98.50 99 THR A N 1
ATOM 761 C CA . THR A 1 99 ? -3.632 -3.584 4.760 1.00 98.50 99 THR A CA 1
ATOM 762 C C . THR A 1 99 ? -2.307 -3.011 4.267 1.00 98.50 99 THR A C 1
ATOM 764 O O . THR A 1 99 ? -2.117 -1.799 4.182 1.00 98.50 99 THR A O 1
ATOM 767 N N . VAL A 1 100 ? -1.403 -3.910 3.887 1.00 98.44 100 VAL A N 1
ATOM 768 C CA . VAL A 1 100 ? -0.195 -3.630 3.112 1.00 98.44 100 VAL A CA 1
ATOM 769 C C . VAL A 1 100 ? -0.270 -4.421 1.810 1.00 98.44 100 VAL A C 1
ATOM 771 O O . VAL A 1 100 ? -0.466 -5.638 1.812 1.00 98.44 100 VAL A O 1
ATOM 774 N N . SER A 1 101 ? -0.097 -3.738 0.685 1.00 97.88 101 SER A N 1
ATOM 775 C CA . SER A 1 101 ? 0.005 -4.361 -0.634 1.00 97.88 101 SER A CA 1
ATOM 776 C C . SER A 1 101 ? 1.464 -4.471 -1.066 1.00 97.88 101 SER A C 1
ATOM 778 O O . SER A 1 101 ? 2.245 -3.535 -0.895 1.00 97.88 101 SER A O 1
ATOM 780 N N . VAL A 1 102 ? 1.820 -5.614 -1.658 1.00 96.81 102 VAL A N 1
ATOM 781 C CA . VAL A 1 102 ? 3.197 -5.933 -2.082 1.00 96.81 102 VAL A CA 1
ATOM 782 C C . VAL A 1 102 ? 3.316 -6.218 -3.592 1.00 96.81 102 VAL A C 1
ATOM 784 O O . VAL A 1 102 ? 3.844 -7.260 -3.982 1.00 96.81 102 VAL A O 1
ATOM 787 N N . PRO A 1 103 ? 2.794 -5.357 -4.488 1.00 95.50 103 PRO A N 1
ATOM 788 C CA . PRO A 1 103 ? 2.879 -5.602 -5.924 1.00 95.50 103 PRO A CA 1
ATOM 789 C C . PRO A 1 103 ? 4.335 -5.595 -6.410 1.00 95.50 103 PRO A C 1
ATOM 791 O O . PRO A 1 103 ? 5.118 -4.723 -6.037 1.00 95.50 103 PRO A O 1
ATOM 794 N N . ARG A 1 104 ? 4.683 -6.532 -7.299 1.00 93.69 104 ARG A N 1
ATOM 795 C CA . ARG A 1 104 ? 5.919 -6.473 -8.090 1.00 93.69 104 ARG A CA 1
ATOM 796 C C . ARG A 1 104 ? 5.660 -5.835 -9.454 1.00 93.69 104 ARG A C 1
ATOM 798 O O . ARG A 1 104 ? 4.551 -5.930 -9.996 1.00 93.69 104 ARG A O 1
ATOM 805 N N . ILE A 1 105 ? 6.674 -5.167 -10.001 1.00 89.81 105 ILE A N 1
ATOM 806 C CA . ILE A 1 105 ? 6.627 -4.672 -11.381 1.00 89.81 105 ILE A CA 1
ATOM 807 C C . ILE A 1 105 ? 6.468 -5.866 -12.315 1.00 89.81 105 ILE A C 1
ATOM 809 O O . ILE A 1 105 ? 7.267 -6.796 -12.284 1.00 89.81 105 ILE A O 1
ATOM 813 N N . GLU A 1 106 ? 5.459 -5.777 -13.172 1.00 83.12 106 GLU A N 1
ATOM 814 C CA . GLU A 1 106 ? 5.248 -6.690 -14.287 1.00 83.12 106 GLU A CA 1
ATOM 815 C C . GLU A 1 106 ? 5.339 -5.895 -15.595 1.00 83.12 106 GLU A C 1
ATOM 817 O O . GLU A 1 106 ? 4.956 -4.715 -15.607 1.00 83.12 106 GLU A O 1
ATOM 822 N N . PRO A 1 107 ? 5.811 -6.508 -16.694 1.00 79.75 107 PRO A N 1
ATOM 823 C CA . PRO A 1 107 ? 5.802 -5.875 -18.004 1.00 79.75 107 PRO A CA 1
ATOM 824 C C . PRO A 1 107 ? 4.395 -5.407 -18.387 1.00 79.75 107 PRO A C 1
ATOM 826 O O . PRO A 1 107 ? 3.420 -6.151 -18.267 1.00 79.75 107 PRO A O 1
ATOM 829 N N . ALA A 1 108 ? 4.287 -4.172 -18.878 1.00 76.69 108 ALA A N 1
ATOM 830 C CA . ALA A 1 108 ? 3.015 -3.579 -19.275 1.00 76.69 108 ALA A CA 1
ATOM 831 C C . ALA A 1 108 ? 3.124 -2.897 -20.652 1.00 76.69 108 ALA A C 1
ATOM 833 O O . ALA A 1 108 ? 4.111 -2.200 -20.920 1.00 76.69 108 ALA A O 1
ATOM 834 N N . PRO A 1 109 ? 2.115 -3.046 -21.533 1.00 73.25 109 PRO A N 1
ATOM 835 C CA . PRO A 1 109 ? 2.056 -2.306 -22.790 1.00 73.25 109 PRO A CA 1
ATOM 836 C C . PRO A 1 109 ? 2.126 -0.793 -22.552 1.00 73.25 109 PRO A C 1
ATOM 838 O O . PRO A 1 109 ? 1.472 -0.269 -21.655 1.00 73.25 109 PRO A O 1
ATOM 841 N N . GLY A 1 110 ? 2.924 -0.082 -23.352 1.00 72.94 110 GLY A N 1
ATOM 842 C CA . GLY A 1 110 ? 3.087 1.371 -23.213 1.00 72.94 110 GLY A CA 1
ATOM 843 C C . GLY A 1 110 ? 3.981 1.818 -22.049 1.00 72.94 110 GLY A C 1
ATOM 844 O O . GLY A 1 110 ? 4.156 3.019 -21.861 1.00 72.94 110 GLY A O 1
ATOM 845 N N . ALA A 1 111 ? 4.603 0.888 -21.315 1.00 76.12 111 ALA A N 1
ATOM 846 C CA . ALA A 1 111 ? 5.563 1.185 -20.253 1.00 76.12 111 ALA A CA 1
ATOM 847 C C . ALA A 1 111 ? 6.951 0.590 -20.573 1.00 76.12 111 ALA A C 1
ATOM 849 O O . ALA A 1 111 ? 7.311 -0.458 -20.036 1.00 76.12 111 ALA A O 1
ATOM 850 N N . PRO A 1 112 ? 7.774 1.246 -21.418 1.00 73.94 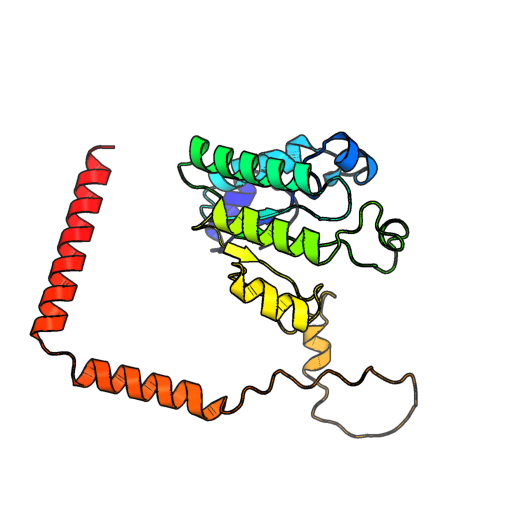112 PRO A N 1
ATOM 851 C CA . PRO A 1 112 ? 9.100 0.738 -21.786 1.00 73.94 112 PRO A CA 1
ATOM 852 C C . PRO A 1 112 ? 10.005 0.459 -20.578 1.00 73.94 112 PRO A C 1
ATOM 854 O O . PRO A 1 112 ? 10.734 -0.527 -20.570 1.00 73.94 112 PRO A O 1
ATOM 857 N N . ALA A 1 113 ? 9.906 1.281 -19.528 1.00 69.88 113 ALA A N 1
ATOM 858 C CA . ALA A 1 113 ? 10.662 1.106 -18.286 1.00 69.88 113 ALA A CA 1
ATOM 859 C C . ALA A 1 113 ? 10.262 -0.151 -17.487 1.00 69.88 113 ALA A C 1
ATOM 861 O O . ALA A 1 113 ? 11.035 -0.605 -16.652 1.00 69.88 113 ALA A O 1
ATOM 862 N N . ALA A 1 114 ? 9.082 -0.726 -17.744 1.00 74.88 114 ALA A N 1
ATOM 863 C CA . ALA A 1 114 ? 8.631 -1.971 -17.124 1.00 74.88 114 ALA A CA 1
ATOM 864 C C . ALA A 1 114 ? 9.037 -3.221 -17.925 1.00 74.88 114 ALA A C 1
ATOM 866 O O . ALA A 1 114 ? 8.914 -4.331 -17.415 1.00 74.88 114 ALA A O 1
ATOM 867 N N . MET A 1 115 ? 9.531 -3.065 -19.163 1.00 74.00 115 MET A N 1
ATOM 868 C CA . MET A 1 115 ? 9.965 -4.198 -19.996 1.00 74.00 115 MET A CA 1
ATOM 869 C C . MET A 1 115 ? 11.243 -4.851 -19.462 1.00 74.00 115 MET A C 1
ATOM 871 O O . MET A 1 115 ? 11.433 -6.054 -19.618 1.00 74.00 115 MET A O 1
ATOM 875 N N . THR A 1 116 ? 12.083 -4.067 -18.785 1.00 75.44 116 THR A N 1
ATOM 876 C CA . THR A 1 116 ? 13.248 -4.552 -18.046 1.00 75.44 116 THR A CA 1
ATOM 877 C C . THR A 1 116 ? 13.173 -3.994 -16.636 1.00 75.44 116 THR A C 1
ATOM 879 O O . THR A 1 116 ? 13.471 -2.822 -16.419 1.00 75.44 116 THR A O 1
ATOM 882 N N . VAL A 1 117 ? 12.757 -4.828 -15.680 1.00 79.06 117 VAL A N 1
ATOM 883 C CA . VAL A 1 117 ? 12.597 -4.410 -14.283 1.00 79.06 117 VAL A CA 1
ATOM 884 C C . VAL A 1 117 ? 13.968 -4.034 -13.699 1.00 79.06 117 VAL A C 1
ATOM 886 O O . VAL A 1 117 ? 14.828 -4.911 -13.587 1.00 79.06 117 VAL A O 1
ATOM 889 N N . PRO A 1 118 ? 14.192 -2.767 -13.301 1.00 77.19 118 PRO A N 1
ATOM 890 C CA . PRO A 1 118 ? 15.508 -2.272 -12.883 1.00 77.19 118 PRO A CA 1
ATOM 891 C C . PRO A 1 118 ? 16.105 -3.045 -11.706 1.00 77.19 118 PRO A C 1
ATOM 893 O O . PRO A 1 118 ? 17.304 -3.327 -11.675 1.00 77.19 118 PRO A O 1
ATOM 896 N N . ARG A 1 119 ? 15.259 -3.404 -10.735 1.00 85.81 119 ARG A N 1
ATOM 897 C CA . ARG A 1 119 ? 15.627 -4.155 -9.531 1.00 85.81 119 ARG A CA 1
ATOM 898 C C . ARG A 1 119 ? 14.676 -5.326 -9.319 1.00 85.81 119 ARG A C 1
ATOM 900 O O . ARG A 1 119 ? 13.983 -5.389 -8.313 1.00 85.81 119 ARG A O 1
ATOM 907 N N . ALA A 1 120 ? 14.610 -6.246 -10.282 1.00 88.00 120 ALA A N 1
ATOM 908 C CA . ALA A 1 120 ? 13.737 -7.415 -10.182 1.00 88.00 120 ALA A CA 1
ATOM 909 C C . ALA A 1 120 ? 14.003 -8.212 -8.893 1.00 88.00 120 ALA A C 1
ATOM 911 O O . ALA A 1 120 ? 15.131 -8.632 -8.637 1.00 88.00 120 ALA A O 1
ATOM 912 N N . LEU A 1 121 ? 12.956 -8.454 -8.102 1.00 93.12 121 LEU A N 1
ATOM 913 C CA . LEU A 1 121 ? 13.054 -9.317 -6.927 1.00 93.12 121 LEU A CA 1
ATOM 914 C C . LEU A 1 121 ? 13.002 -10.779 -7.360 1.00 93.12 121 LEU A C 1
ATOM 916 O O . LEU A 1 121 ? 12.066 -11.197 -8.049 1.00 93.12 121 LEU A O 1
ATOM 920 N N . SER A 1 122 ? 13.942 -11.584 -6.870 1.00 93.00 122 SER A N 1
ATOM 921 C CA . SER A 1 122 ? 13.824 -13.039 -6.964 1.00 93.00 122 SER A CA 1
ATOM 922 C C . SER A 1 122 ? 12.652 -13.554 -6.117 1.00 93.00 122 SER A C 1
ATOM 924 O O . SER A 1 122 ? 12.258 -12.943 -5.122 1.00 93.00 122 SER A O 1
ATOM 926 N N . ALA A 1 123 ? 12.126 -14.738 -6.444 1.00 92.31 123 ALA A N 1
ATOM 927 C CA . ALA A 1 123 ? 11.087 -15.376 -5.630 1.00 92.31 123 ALA A CA 1
ATOM 928 C C . ALA A 1 123 ? 11.546 -15.623 -4.179 1.00 92.31 123 ALA A C 1
ATOM 930 O O . ALA A 1 123 ? 10.738 -15.608 -3.256 1.00 92.31 123 ALA A O 1
ATOM 931 N N . ALA A 1 124 ? 12.841 -15.863 -3.949 1.00 95.06 124 ALA A N 1
ATOM 932 C CA . ALA A 1 124 ? 13.388 -16.019 -2.600 1.00 95.06 124 ALA A CA 1
ATOM 933 C C . ALA A 1 124 ? 13.373 -14.698 -1.814 1.00 95.06 124 ALA A C 1
ATOM 935 O O . ALA A 1 124 ? 13.021 -14.690 -0.639 1.00 95.06 124 ALA A O 1
ATOM 936 N N . GLU A 1 125 ? 13.721 -13.579 -2.449 1.00 96.12 125 GLU A N 1
ATOM 937 C CA . GLU A 1 125 ? 13.643 -12.260 -1.814 1.00 96.12 125 GLU A CA 1
ATOM 938 C C . GLU A 1 125 ? 12.203 -11.843 -1.553 1.00 96.12 125 GLU A C 1
ATOM 940 O O . GLU A 1 125 ? 11.896 -11.377 -0.462 1.00 96.12 125 GLU A O 1
ATOM 945 N N . PHE A 1 126 ? 11.303 -12.085 -2.503 1.00 96.12 126 PHE A N 1
ATOM 946 C CA . PHE A 1 126 ? 9.896 -11.750 -2.322 1.00 96.12 126 PHE A CA 1
ATOM 947 C C . PHE A 1 126 ? 9.245 -12.549 -1.182 1.00 96.12 126 PHE A C 1
ATOM 949 O O . PHE A 1 126 ? 8.492 -12.000 -0.381 1.00 96.12 126 PHE A O 1
ATOM 956 N N . ARG A 1 127 ? 9.630 -13.822 -1.011 1.00 96.06 127 ARG A N 1
ATOM 957 C CA . ARG A 1 127 ? 9.256 -14.614 0.172 1.00 96.06 127 ARG A CA 1
ATOM 958 C C . ARG A 1 127 ? 9.732 -13.981 1.476 1.00 96.06 127 ARG A C 1
ATOM 960 O O . ARG A 1 127 ? 8.972 -13.946 2.440 1.00 96.06 127 ARG A O 1
ATOM 967 N N . ARG A 1 128 ? 10.956 -13.438 1.507 1.00 96.31 128 ARG A N 1
ATOM 968 C CA . ARG A 1 128 ? 11.463 -12.710 2.683 1.00 96.31 128 ARG A CA 1
ATOM 969 C C . ARG A 1 128 ? 10.668 -11.438 2.949 1.00 96.31 128 ARG A C 1
ATOM 971 O O . ARG A 1 128 ? 10.356 -11.194 4.105 1.00 96.31 128 ARG A O 1
ATOM 978 N N . VAL A 1 129 ? 10.315 -10.670 1.916 1.00 97.12 129 VAL A N 1
ATOM 979 C CA . VAL A 1 129 ? 9.473 -9.467 2.056 1.00 97.12 129 VAL A CA 1
ATOM 980 C C . VAL A 1 129 ? 8.169 -9.812 2.775 1.00 97.12 129 VAL A C 1
ATOM 982 O O . VAL A 1 129 ? 7.866 -9.221 3.808 1.00 97.12 129 VAL A O 1
ATOM 985 N N . VAL A 1 130 ? 7.434 -10.813 2.279 1.00 97.62 130 VAL A N 1
ATOM 986 C CA . VAL A 1 130 ? 6.153 -11.227 2.875 1.00 97.62 130 VAL A CA 1
ATOM 987 C C . VAL A 1 130 ? 6.336 -11.727 4.308 1.00 97.62 130 VAL A C 1
ATOM 989 O O . VAL A 1 130 ? 5.588 -11.316 5.192 1.00 97.62 130 VAL A O 1
ATOM 992 N N . ALA A 1 131 ? 7.345 -12.566 4.559 1.00 96.50 131 ALA A N 1
ATOM 993 C CA . ALA A 1 131 ? 7.606 -13.099 5.894 1.00 96.50 131 ALA A CA 1
ATOM 994 C C . ALA A 1 131 ? 7.962 -11.994 6.903 1.00 96.50 131 ALA A C 1
ATOM 996 O O . ALA A 1 131 ? 7.427 -11.978 8.009 1.00 96.50 131 ALA A O 1
ATOM 997 N N . VAL A 1 132 ? 8.826 -11.047 6.523 1.00 97.25 132 VAL A N 1
ATOM 998 C CA . VAL A 1 132 ? 9.213 -9.918 7.382 1.00 97.25 132 VAL A CA 1
ATOM 999 C C . VAL A 1 132 ? 8.007 -9.035 7.686 1.00 97.25 132 VAL A C 1
ATOM 1001 O O . VAL A 1 132 ? 7.773 -8.725 8.850 1.00 97.25 132 VAL A O 1
ATOM 1004 N N . LEU A 1 133 ? 7.208 -8.684 6.673 1.00 98.00 133 LEU A N 1
ATOM 1005 C CA . LEU A 1 133 ? 6.006 -7.871 6.869 1.00 98.00 133 LEU A CA 1
ATOM 1006 C C . LEU A 1 133 ? 4.984 -8.575 7.765 1.00 98.00 133 LEU A C 1
ATOM 1008 O O . LEU A 1 133 ? 4.437 -7.939 8.657 1.00 98.00 133 LEU A O 1
ATOM 1012 N N . ARG A 1 134 ? 4.761 -9.885 7.594 1.00 97.75 134 ARG A N 1
ATOM 1013 C CA . ARG A 1 134 ? 3.848 -10.642 8.464 1.0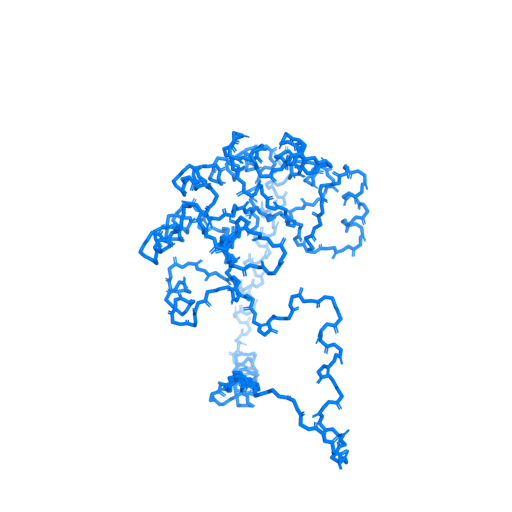0 97.75 134 ARG A CA 1
ATOM 1014 C C . ARG A 1 134 ? 4.337 -10.678 9.913 1.00 97.75 134 ARG A C 1
ATOM 1016 O O . ARG A 1 134 ? 3.521 -10.564 10.821 1.00 97.75 134 ARG A O 1
ATOM 1023 N N . LEU A 1 135 ? 5.640 -10.845 10.138 1.00 97.31 135 LEU A N 1
ATOM 1024 C CA . LEU A 1 135 ? 6.204 -10.863 11.491 1.00 97.31 135 LEU A CA 1
ATOM 1025 C C . LEU A 1 135 ? 6.142 -9.486 12.162 1.00 97.31 135 LEU A C 1
ATOM 1027 O O . LEU A 1 135 ? 5.851 -9.407 13.351 1.00 97.31 135 LEU A O 1
ATOM 1031 N N . ALA A 1 136 ? 6.408 -8.419 11.411 1.00 97.88 136 ALA A N 1
ATOM 1032 C CA . ALA A 1 136 ? 6.437 -7.059 11.939 1.00 97.88 136 ALA A CA 1
ATOM 1033 C C . ALA A 1 136 ? 5.039 -6.433 12.085 1.00 97.88 136 ALA A C 1
ATOM 1035 O O . ALA A 1 136 ? 4.819 -5.650 13.001 1.00 97.88 136 ALA A O 1
ATOM 1036 N N . LEU A 1 137 ? 4.091 -6.794 11.214 1.00 97.38 137 LEU A N 1
ATOM 1037 C CA . LEU A 1 137 ? 2.721 -6.272 11.189 1.00 97.38 137 LEU A CA 1
ATOM 1038 C C . LEU A 1 137 ? 1.702 -7.423 11.320 1.00 97.38 137 LEU A C 1
ATOM 1040 O O . LEU A 1 137 ? 0.975 -7.735 10.371 1.00 97.38 137 LEU A O 1
ATOM 1044 N N . PRO A 1 138 ? 1.627 -8.093 12.486 1.00 96.06 138 PRO A N 1
ATOM 1045 C CA . PRO A 1 138 ? 0.870 -9.335 12.643 1.00 96.06 138 PRO A CA 1
ATOM 1046 C C . PRO A 1 138 ? -0.641 -9.171 12.439 1.00 96.06 138 PRO A C 1
ATOM 1048 O O . PRO A 1 138 ? -1.283 -10.118 11.985 1.00 96.06 138 PRO A O 1
ATOM 1051 N N . TYR A 1 139 ? -1.200 -7.992 12.725 1.00 95.94 139 TYR A N 1
ATOM 1052 C CA . TYR A 1 139 ? -2.634 -7.704 12.583 1.00 95.94 139 TYR A CA 1
ATOM 1053 C C . TYR A 1 139 ? -3.006 -7.053 11.248 1.00 95.94 139 TYR A C 1
ATOM 1055 O O . TYR A 1 139 ? -4.177 -7.049 10.878 1.00 95.94 139 TYR A O 1
ATOM 1063 N N . THR A 1 140 ? -2.027 -6.547 10.499 1.00 97.94 140 THR A N 1
ATOM 1064 C CA . THR A 1 140 ? -2.265 -5.937 9.191 1.00 97.94 140 THR A CA 1
ATOM 1065 C C . THR A 1 140 ? -2.465 -7.022 8.134 1.00 97.94 140 THR A C 1
ATOM 1067 O O . THR A 1 140 ? -1.748 -8.032 8.072 1.00 97.94 140 THR A O 1
ATOM 1070 N N . GLY A 1 141 ? -3.468 -6.835 7.280 1.00 98.06 141 GLY A N 1
ATOM 1071 C CA . GLY A 1 141 ? -3.691 -7.701 6.131 1.00 98.06 141 GLY A CA 1
ATOM 1072 C C . GLY A 1 141 ? -2.576 -7.544 5.096 1.00 98.06 141 GLY A C 1
ATOM 1073 O O . GLY A 1 141 ? -2.102 -6.439 4.861 1.00 98.06 141 GLY A O 1
ATOM 1074 N N . ILE A 1 142 ? -2.168 -8.631 4.443 1.00 98.25 142 ILE A N 1
ATOM 1075 C CA . ILE A 1 142 ? -1.246 -8.563 3.301 1.00 98.25 142 ILE A CA 1
ATOM 1076 C C . ILE A 1 142 ? -2.025 -8.948 2.048 1.00 98.25 142 ILE A C 1
ATOM 1078 O O . ILE A 1 142 ? -2.561 -10.060 1.976 1.00 98.25 142 ILE A O 1
ATOM 1082 N N . ILE A 1 143 ? -2.080 -8.028 1.081 1.00 96.69 143 ILE A N 1
ATOM 1083 C CA . ILE A 1 143 ? -2.773 -8.215 -0.197 1.00 96.69 143 ILE A CA 1
ATOM 1084 C C . ILE A 1 143 ? -1.776 -8.676 -1.261 1.00 96.69 143 ILE A C 1
ATOM 1086 O O . ILE A 1 143 ? -0.781 -8.000 -1.541 1.00 96.69 143 ILE A O 1
ATOM 1090 N N . LEU A 1 144 ? -2.089 -9.804 -1.901 1.00 93.81 144 LEU A N 1
ATOM 1091 C CA . LEU A 1 144 ? -1.352 -10.331 -3.046 1.00 93.81 144 LEU A CA 1
ATOM 1092 C C . LEU A 1 144 ? -2.237 -10.356 -4.299 1.00 93.81 144 LEU A C 1
ATOM 1094 O O . LEU A 1 144 ? -3.352 -10.874 -4.298 1.00 93.81 144 LEU A O 1
ATOM 1098 N N . SER A 1 145 ? -1.740 -9.798 -5.398 1.00 88.69 145 SER A N 1
ATOM 1099 C CA . SER A 1 145 ? -2.502 -9.710 -6.651 1.00 88.69 145 SER A CA 1
ATOM 1100 C C . SER A 1 145 ? -2.293 -10.928 -7.562 1.00 88.69 145 SER A C 1
ATOM 1102 O O . SER A 1 145 ? -1.436 -11.776 -7.316 1.00 88.69 145 SER A O 1
ATOM 1104 N N . THR A 1 146 ? -3.033 -10.990 -8.674 1.00 84.19 146 THR A N 1
ATOM 1105 C CA . THR A 1 146 ? -2.852 -11.998 -9.738 1.00 84.19 146 THR A CA 1
ATOM 1106 C C . THR A 1 146 ? -1.594 -11.796 -10.592 1.00 84.19 146 THR A C 1
ATOM 1108 O O . THR A 1 146 ? -1.443 -12.477 -11.600 1.00 84.19 146 THR A O 1
ATOM 1111 N N . ARG A 1 147 ? -0.703 -10.864 -10.222 1.00 85.19 147 ARG A N 1
ATOM 1112 C CA . ARG A 1 147 ? 0.614 -10.683 -10.863 1.00 85.19 147 ARG A CA 1
ATOM 1113 C C . ARG A 1 147 ? 1.540 -11.878 -10.632 1.00 85.19 147 ARG A C 1
ATOM 1115 O O . ARG A 1 147 ? 2.428 -12.136 -11.427 1.00 85.19 147 ARG A O 1
ATOM 1122 N N . GLU A 1 148 ? 1.308 -12.619 -9.555 1.00 89.25 148 GLU A N 1
ATOM 1123 C CA . GLU A 1 148 ? 2.153 -13.734 -9.149 1.00 89.25 148 GLU A CA 1
ATOM 1124 C C . GLU A 1 148 ? 1.648 -15.078 -9.683 1.00 89.25 148 GLU A C 1
ATOM 1126 O O . GLU A 1 148 ? 0.439 -15.320 -9.785 1.00 89.25 148 GLU A O 1
ATOM 1131 N N . SER A 1 149 ? 2.581 -15.992 -9.963 1.00 88.88 149 SER A N 1
ATOM 1132 C CA . SER A 1 149 ? 2.241 -17.352 -10.389 1.00 88.88 149 SER A CA 1
ATOM 1133 C C . SER A 1 149 ? 1.422 -18.081 -9.321 1.00 88.88 149 SER A C 1
ATOM 1135 O O . SER A 1 149 ? 1.578 -17.841 -8.126 1.00 88.88 149 SER A O 1
ATOM 1137 N N . GLU A 1 150 ? 0.547 -18.995 -9.741 1.00 90.00 150 GLU A N 1
ATOM 1138 C CA . GLU A 1 150 ? -0.270 -19.814 -8.832 1.00 90.00 150 GLU A CA 1
ATOM 1139 C C . GLU A 1 150 ? 0.580 -20.513 -7.763 1.00 90.00 150 GLU A C 1
ATOM 1141 O O . GLU A 1 150 ? 0.327 -20.338 -6.576 1.00 90.00 150 GLU A O 1
ATOM 1146 N N . ALA A 1 151 ? 1.667 -21.175 -8.173 1.00 91.75 151 ALA A N 1
ATOM 1147 C CA . ALA A 1 151 ? 2.572 -21.861 -7.254 1.00 91.75 151 ALA A CA 1
ATOM 1148 C C . ALA A 1 151 ? 3.171 -20.927 -6.186 1.00 91.75 151 ALA A C 1
ATOM 1150 O O . ALA A 1 151 ? 3.286 -21.311 -5.022 1.00 91.75 151 ALA A O 1
ATOM 1151 N N . LEU A 1 152 ? 3.542 -19.697 -6.562 1.00 91.50 152 LEU A N 1
ATOM 1152 C CA . LEU A 1 152 ? 4.084 -18.731 -5.609 1.00 91.50 152 LEU A CA 1
ATOM 1153 C C . LEU A 1 152 ? 2.986 -18.155 -4.706 1.00 91.50 152 LEU A C 1
ATOM 1155 O O . LEU A 1 152 ? 3.221 -17.972 -3.516 1.00 91.50 152 LEU A O 1
ATOM 1159 N N . ARG A 1 153 ? 1.781 -17.905 -5.232 1.00 92.38 153 ARG A N 1
ATOM 1160 C CA . ARG A 1 153 ? 0.636 -17.447 -4.427 1.00 92.38 153 ARG A CA 1
ATOM 1161 C C . ARG A 1 153 ? 0.249 -18.474 -3.363 1.00 92.38 153 ARG A C 1
ATOM 1163 O O . ARG A 1 153 ? 0.088 -18.093 -2.204 1.00 92.38 153 ARG A O 1
ATOM 1170 N N . ASP A 1 154 ? 0.183 -19.751 -3.731 1.00 90.75 154 ASP A N 1
ATOM 1171 C CA . ASP A 1 154 ? -0.117 -20.857 -2.813 1.00 90.75 154 ASP A CA 1
ATOM 1172 C C . ASP A 1 154 ? 0.918 -20.979 -1.690 1.00 90.75 154 ASP A C 1
ATOM 1174 O O . ASP A 1 154 ? 0.579 -21.270 -0.539 1.00 90.75 154 ASP A O 1
ATOM 1178 N N . GLU A 1 155 ? 2.192 -20.744 -2.009 1.00 93.44 155 GLU A N 1
ATOM 1179 C CA . GLU A 1 155 ? 3.259 -20.708 -1.013 1.00 93.44 155 GLU A CA 1
ATOM 1180 C C . GLU A 1 155 ? 3.110 -19.497 -0.080 1.00 93.44 155 GLU A C 1
ATOM 1182 O O . GLU A 1 155 ? 3.108 -19.650 1.142 1.00 93.44 155 GLU A O 1
ATOM 1187 N N . LEU A 1 156 ? 2.941 -18.295 -0.638 1.00 94.12 156 LEU A N 1
ATOM 1188 C CA . LEU A 1 156 ? 2.884 -17.045 0.127 1.00 94.12 156 LEU A CA 1
ATOM 1189 C C . LEU A 1 156 ? 1.647 -16.936 1.027 1.00 94.12 156 LEU A C 1
ATOM 1191 O O . LEU A 1 156 ? 1.710 -16.277 2.068 1.00 94.12 156 LEU A O 1
ATOM 1195 N N . PHE A 1 157 ? 0.557 -17.628 0.690 1.00 89.88 157 PHE A N 1
ATOM 1196 C CA . PHE A 1 157 ? -0.601 -17.773 1.573 1.00 89.88 157 PHE A CA 1
ATOM 1197 C C . PHE A 1 157 ? -0.212 -18.377 2.930 1.00 89.88 157 PHE A C 1
ATOM 1199 O O . PHE A 1 157 ? -0.678 -17.932 3.975 1.00 89.88 157 PHE A O 1
ATOM 1206 N N . ARG A 1 158 ? 0.732 -19.326 2.942 1.00 89.50 158 ARG A N 1
ATOM 1207 C CA . ARG A 1 158 ? 1.233 -19.956 4.177 1.00 89.50 158 ARG A CA 1
ATOM 1208 C C . ARG A 1 158 ? 2.166 -19.046 4.972 1.00 89.50 158 ARG A C 1
ATOM 1210 O O . ARG A 1 158 ? 2.343 -19.263 6.165 1.00 89.50 158 ARG A O 1
ATOM 1217 N N . TYR A 1 159 ? 2.777 -18.051 4.329 1.00 87.94 159 TYR A N 1
ATOM 1218 C CA . TYR A 1 159 ? 3.736 -17.140 4.967 1.00 87.94 159 TYR A CA 1
ATOM 1219 C C . TYR A 1 159 ? 3.100 -15.873 5.525 1.00 87.94 159 TYR A C 1
ATOM 1221 O O . TYR A 1 159 ? 3.769 -15.126 6.235 1.00 87.94 159 TYR A O 1
ATOM 1229 N N . GLY A 1 160 ? 1.819 -15.637 5.244 1.00 87.38 160 GLY A N 1
ATOM 1230 C CA . GLY A 1 160 ? 1.087 -14.531 5.843 1.00 87.38 160 GLY A CA 1
ATOM 1231 C C . GLY A 1 160 ? 0.291 -13.675 4.879 1.00 87.38 160 GLY A C 1
ATOM 1232 O O . GLY A 1 160 ? -0.240 -12.663 5.323 1.00 87.38 160 GLY A O 1
ATOM 1233 N N . VAL A 1 161 ? 0.182 -14.016 3.597 1.00 95.56 161 VAL A N 1
ATOM 1234 C CA . VAL A 1 161 ? -0.816 -13.358 2.742 1.00 95.56 161 VAL A CA 1
ATOM 1235 C C . VAL A 1 161 ? -2.208 -13.687 3.271 1.00 95.56 161 VAL A C 1
ATOM 1237 O O . VAL A 1 161 ? -2.531 -14.850 3.488 1.00 95.56 161 VAL A O 1
ATOM 1240 N N . SER A 1 162 ? -3.025 -12.660 3.489 1.00 95.50 162 SER A N 1
ATOM 1241 C CA . SER A 1 162 ? -4.366 -12.810 4.067 1.00 95.50 162 SER A CA 1
ATOM 1242 C C . SER A 1 162 ? -5.478 -12.506 3.068 1.00 95.50 162 SER A C 1
ATOM 1244 O O . SER A 1 162 ? -6.627 -12.870 3.301 1.00 95.50 162 SER A O 1
ATOM 1246 N N . GLN A 1 163 ? -5.158 -11.823 1.968 1.00 94.06 163 GLN A N 1
ATOM 1247 C CA . GLN A 1 163 ? -6.111 -11.454 0.928 1.00 94.06 163 GLN A CA 1
ATOM 1248 C C . GLN A 1 163 ? -5.467 -11.637 -0.444 1.00 94.06 163 GLN A C 1
ATOM 1250 O O . GLN A 1 163 ? -4.316 -11.251 -0.658 1.00 94.06 163 GLN A O 1
ATOM 1255 N N . ILE A 1 164 ? -6.222 -12.208 -1.383 1.00 90.38 164 ILE A N 1
ATOM 1256 C CA . ILE A 1 164 ? -5.783 -12.373 -2.766 1.00 90.38 164 ILE A CA 1
ATOM 1257 C C . ILE A 1 164 ? -6.810 -11.819 -3.740 1.00 90.38 164 ILE A C 1
ATOM 1259 O O . ILE A 1 164 ? -8.016 -11.978 -3.556 1.00 90.38 164 ILE A O 1
ATOM 1263 N N . SER A 1 165 ? -6.332 -11.211 -4.819 1.00 82.56 165 SER A N 1
ATOM 1264 C CA . SER A 1 165 ? -7.177 -10.973 -5.987 1.00 82.56 165 SER A CA 1
ATOM 1265 C C . SER A 1 165 ? -7.372 -12.283 -6.761 1.00 82.56 165 SER A C 1
ATOM 1267 O O . SER A 1 165 ? -6.420 -13.042 -6.964 1.00 82.56 165 SER A O 1
ATOM 1269 N N . ALA A 1 166 ? -8.597 -12.545 -7.219 1.00 79.50 166 ALA A N 1
ATOM 1270 C CA . ALA A 1 166 ? -8.946 -13.721 -8.014 1.00 79.50 166 ALA A CA 1
ATOM 1271 C C . ALA A 1 166 ? -9.760 -13.316 -9.250 1.00 79.50 166 ALA A C 1
ATOM 1273 O O . ALA A 1 166 ? -10.606 -12.428 -9.178 1.00 79.50 166 ALA A O 1
ATOM 1274 N N . GLY A 1 167 ? -9.486 -13.957 -10.394 1.00 73.38 167 GLY A N 1
ATOM 1275 C CA . GLY A 1 167 ? -10.213 -13.714 -11.648 1.00 73.38 167 GLY A CA 1
ATOM 1276 C C . GLY A 1 167 ? -10.089 -12.289 -12.202 1.00 73.38 167 GLY A C 1
ATOM 1277 O O . GLY A 1 167 ? -10.968 -11.845 -12.938 1.00 73.38 167 GLY A O 1
ATOM 1278 N N . SER A 1 168 ? -9.033 -11.559 -11.830 1.00 77.25 168 SER A N 1
ATOM 1279 C CA . SER A 1 168 ? -8.934 -10.126 -12.088 1.00 77.25 168 SER A CA 1
ATOM 1280 C C . SER A 1 168 ? -8.798 -9.789 -13.574 1.00 77.25 168 SER A C 1
ATOM 1282 O O . SER A 1 168 ? -7.850 -10.213 -14.231 1.00 77.25 168 SER A O 1
ATOM 1284 N N . ARG A 1 169 ? -9.717 -8.967 -14.090 1.00 73.38 169 ARG A N 1
ATOM 1285 C CA . ARG A 1 169 ? -9.598 -8.269 -15.374 1.00 73.38 169 ARG A CA 1
ATOM 1286 C C . ARG A 1 169 ? -9.302 -6.799 -15.097 1.00 73.38 169 ARG A C 1
ATOM 1288 O O . ARG A 1 169 ? -10.136 -6.092 -14.541 1.00 73.38 169 ARG A O 1
ATOM 1295 N N . THR A 1 170 ? -8.100 -6.356 -15.447 1.00 75.06 170 THR A N 1
ATOM 1296 C CA . THR A 1 170 ? -7.564 -5.039 -15.054 1.00 75.06 170 THR A CA 1
ATOM 1297 C C . THR A 1 170 ? -7.867 -3.918 -16.050 1.00 75.06 170 THR A C 1
ATOM 1299 O O . THR A 1 170 ? -7.452 -2.785 -15.830 1.00 75.06 170 THR A O 1
ATOM 1302 N N . ASN A 1 171 ? -8.591 -4.216 -17.132 1.00 79.62 171 ASN A N 1
ATOM 1303 C CA . ASN A 1 171 ? -9.029 -3.224 -18.113 1.00 79.62 171 ASN A CA 1
ATOM 1304 C C . ASN A 1 171 ? -10.437 -2.706 -17.757 1.00 79.62 171 ASN A C 1
ATOM 1306 O O . ASN A 1 171 ? -11.296 -3.514 -17.378 1.00 79.62 171 ASN A O 1
ATOM 1310 N N . PRO A 1 172 ? -10.717 -1.397 -17.908 1.00 77.50 172 PRO A N 1
ATOM 1311 C CA . PRO A 1 172 ? -12.059 -0.854 -17.709 1.00 77.50 172 PRO A CA 1
ATOM 1312 C C . PRO A 1 172 ? -13.103 -1.593 -18.558 1.00 77.50 172 PRO A C 1
ATOM 1314 O O . PRO A 1 172 ? -12.900 -1.805 -19.748 1.00 77.50 172 PRO A O 1
ATOM 1317 N N . GLY A 1 173 ? -14.215 -2.007 -17.941 1.00 76.62 173 GLY A N 1
ATOM 1318 C CA . GLY A 1 173 ? -15.325 -2.684 -18.629 1.00 76.62 173 GLY A CA 1
ATOM 1319 C C . GLY A 1 173 ? -15.111 -4.168 -18.960 1.00 76.62 173 GLY A C 1
ATOM 1320 O O . GLY A 1 173 ? -16.060 -4.840 -19.354 1.00 76.62 173 GLY A O 1
ATOM 1321 N N . ALA A 1 174 ? -13.924 -4.733 -18.723 1.00 72.50 174 ALA A N 1
ATOM 1322 C CA . ALA A 1 174 ? -13.583 -6.078 -19.194 1.00 72.50 174 ALA A CA 1
ATOM 1323 C C . ALA A 1 174 ? -14.422 -7.215 -18.586 1.00 72.50 174 ALA A C 1
ATOM 1325 O O . ALA A 1 174 ? -14.460 -8.310 -19.142 1.00 72.50 174 ALA A O 1
ATOM 1326 N N . TYR A 1 175 ? -15.108 -7.002 -17.461 1.00 75.75 175 TYR A N 1
ATOM 1327 C CA . TYR A 1 175 ? -16.049 -7.994 -16.922 1.00 75.75 175 TYR A CA 1
ATOM 1328 C C . TYR A 1 175 ? -17.391 -8.024 -17.669 1.00 75.75 175 TYR A C 1
ATOM 1330 O O . TYR A 1 175 ? -18.030 -9.072 -17.697 1.00 75.75 175 TYR A O 1
ATOM 1338 N N . ALA A 1 176 ? -17.796 -6.926 -18.319 1.00 75.50 176 ALA A N 1
ATOM 1339 C CA . ALA A 1 176 ? -19.031 -6.871 -19.105 1.00 75.50 176 ALA A CA 1
ATOM 1340 C C . ALA A 1 176 ? -18.909 -7.678 -20.409 1.00 75.50 176 ALA A C 1
ATOM 1342 O O . ALA A 1 176 ? -19.847 -8.365 -20.805 1.00 75.50 176 ALA A O 1
ATOM 1343 N N . GLU A 1 177 ? -17.719 -7.689 -21.018 1.00 62.25 177 GLU A N 1
ATOM 1344 C CA . GLU A 1 177 ? -17.431 -8.431 -22.256 1.00 62.25 177 GLU A CA 1
ATOM 1345 C C . GLU A 1 177 ? -17.497 -9.962 -22.081 1.00 62.25 177 GLU A C 1
ATOM 1347 O O . GLU A 1 177 ? -17.602 -10.701 -23.054 1.00 62.25 177 GLU A O 1
ATOM 1352 N N . GLY A 1 178 ? -17.461 -10.465 -20.839 1.00 50.81 178 GLY A N 1
ATOM 1353 C CA . GLY A 1 178 ? -17.577 -11.894 -20.525 1.00 50.81 178 GLY A CA 1
ATOM 1354 C C . GLY A 1 178 ? -18.990 -12.375 -20.187 1.00 50.81 178 GLY A C 1
ATOM 1355 O O . GLY A 1 178 ? -19.192 -13.581 -20.082 1.00 50.81 178 GLY A O 1
ATOM 1356 N N . ALA A 1 179 ? -19.960 -11.471 -20.017 1.00 39.69 179 ALA A N 1
ATOM 1357 C CA . ALA A 1 179 ? -21.322 -11.829 -19.612 1.00 39.69 179 ALA A CA 1
ATOM 1358 C C . ALA A 1 179 ? -22.224 -12.264 -20.788 1.00 39.69 179 ALA A C 1
ATOM 1360 O O . ALA A 1 179 ? -23.332 -12.734 -20.555 1.00 39.69 179 ALA A O 1
ATOM 1361 N N . GLY A 1 180 ? -21.753 -12.141 -22.037 1.00 35.97 180 GLY A N 1
ATOM 1362 C CA . GLY A 1 180 ? -22.524 -12.455 -23.251 1.00 35.97 180 GLY A CA 1
ATOM 1363 C C . GLY A 1 180 ? -22.045 -13.663 -24.066 1.00 35.97 180 GLY A C 1
ATOM 1364 O O . GLY A 1 180 ? -22.634 -13.960 -25.097 1.00 35.97 180 GLY A O 1
ATOM 1365 N N . ALA A 1 181 ? -20.994 -14.377 -23.650 1.00 36.34 181 ALA A N 1
ATOM 1366 C CA . ALA A 1 181 ? -20.365 -15.419 -24.477 1.00 36.34 181 ALA A CA 1
ATOM 1367 C C . ALA A 1 181 ? -20.765 -16.866 -24.112 1.00 36.34 181 ALA A C 1
ATOM 1369 O O . ALA A 1 181 ? -20.013 -17.800 -24.388 1.00 36.34 181 ALA A O 1
ATOM 1370 N N . ALA A 1 182 ? -21.935 -17.065 -23.492 1.00 37.22 182 ALA A N 1
ATOM 1371 C CA . ALA A 1 182 ? -22.534 -18.392 -23.289 1.00 37.22 182 ALA A CA 1
ATOM 1372 C C . ALA A 1 182 ? -23.825 -18.619 -24.101 1.00 37.22 182 ALA A C 1
ATOM 1374 O O . ALA A 1 182 ? -24.355 -19.725 -24.102 1.00 37.22 182 ALA A O 1
ATOM 1375 N N . GLU A 1 183 ? -24.300 -17.622 -24.847 1.00 33.75 183 GLU A N 1
ATOM 1376 C CA . GLU A 1 183 ? -25.467 -17.750 -25.718 1.00 33.75 183 GLU A CA 1
ATOM 1377 C C . GLU A 1 183 ? -25.204 -16.965 -27.001 1.00 33.75 183 GLU A C 1
ATOM 1379 O O . GLU A 1 183 ? -25.366 -15.753 -27.036 1.00 33.75 183 GLU A O 1
ATOM 1384 N N . THR A 1 184 ? -24.690 -17.651 -28.025 1.00 27.45 184 THR A N 1
ATOM 1385 C CA . THR A 1 184 ? -24.999 -17.500 -29.465 1.00 27.45 184 THR A CA 1
ATOM 1386 C C . THR A 1 184 ? -23.842 -18.107 -30.255 1.00 27.45 184 THR A C 1
ATOM 1388 O O . THR A 1 184 ? -22.837 -17.465 -30.551 1.00 27.45 184 THR A O 1
ATOM 1391 N N . ALA A 1 185 ? -23.983 -19.379 -30.614 1.00 36.28 185 ALA A N 1
ATOM 1392 C CA . ALA A 1 185 ? -23.185 -19.976 -31.668 1.00 36.28 185 ALA A CA 1
ATOM 1393 C C . ALA A 1 185 ? -23.795 -19.588 -33.020 1.00 36.28 185 ALA A C 1
ATOM 1395 O O . ALA A 1 185 ? -24.728 -20.265 -33.422 1.00 36.28 185 ALA A O 1
ATOM 1396 N N . ILE A 1 186 ? -23.290 -18.561 -33.725 1.00 31.61 186 ILE A N 1
ATOM 1397 C CA . ILE A 1 186 ? -23.463 -18.416 -35.189 1.00 31.61 186 ILE A CA 1
ATOM 1398 C C . ILE A 1 186 ? -22.223 -17.743 -35.829 1.00 31.61 186 ILE A C 1
ATOM 1400 O O . ILE A 1 186 ? -21.936 -16.575 -35.609 1.00 31.61 186 ILE A O 1
ATOM 1404 N N . SER A 1 187 ? -21.523 -18.557 -36.628 1.00 31.39 187 SER A N 1
ATOM 1405 C CA . SER A 1 187 ? -20.680 -18.304 -37.815 1.00 31.39 187 SER A CA 1
ATOM 1406 C C . SER A 1 187 ? -19.670 -17.137 -37.890 1.00 31.39 187 SER A C 1
ATOM 1408 O O . SER A 1 187 ? -20.041 -15.993 -38.125 1.00 31.39 187 SER A O 1
ATOM 1410 N N . GLY A 1 188 ? -18.389 -17.518 -38.016 1.00 29.06 188 GLY A N 1
ATOM 1411 C CA . GLY A 1 188 ? -17.521 -17.046 -39.108 1.00 29.06 188 GLY A CA 1
ATOM 1412 C C . GLY A 1 188 ? -16.417 -16.041 -38.755 1.00 29.06 188 GLY A C 1
ATOM 1413 O O . GLY A 1 188 ? -16.691 -14.868 -38.551 1.00 29.06 188 GLY A O 1
ATOM 1414 N N . GLY A 1 189 ? -15.155 -16.484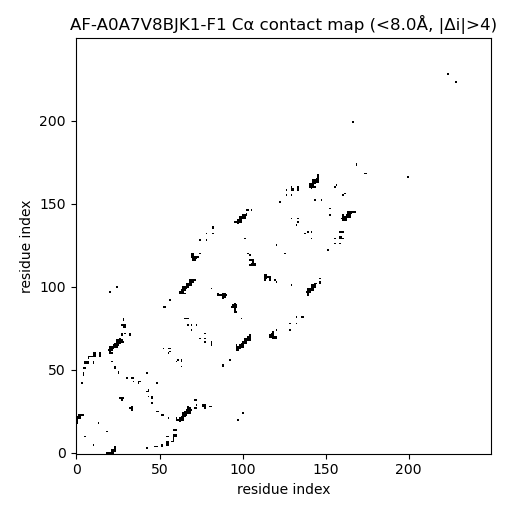 -38.835 1.00 25.55 189 GLY A N 1
ATOM 1415 C CA . GLY A 1 189 ? -13.989 -15.603 -39.014 1.00 25.55 189 GLY A CA 1
ATOM 1416 C C . GLY A 1 189 ? -12.893 -15.781 -37.964 1.00 25.55 189 GLY A C 1
ATOM 1417 O O . GLY A 1 189 ? -13.023 -15.334 -36.834 1.00 25.55 189 GLY A O 1
ATOM 1418 N N . ALA A 1 190 ? -11.803 -16.443 -38.351 1.00 38.09 190 ALA A N 1
ATOM 1419 C CA . ALA A 1 190 ? -10.658 -16.766 -37.507 1.00 38.09 190 ALA A CA 1
ATOM 1420 C C . ALA A 1 190 ? -9.794 -15.544 -37.155 1.00 38.09 190 ALA A C 1
ATOM 1422 O O . ALA A 1 190 ? -9.400 -14.825 -38.065 1.00 38.09 190 ALA A O 1
ATOM 1423 N N . LEU A 1 191 ? -9.401 -15.407 -35.880 1.00 32.03 191 LEU A N 1
ATOM 1424 C CA . LEU A 1 191 ? -8.195 -14.700 -35.418 1.00 32.03 191 LEU A CA 1
ATOM 1425 C C . LEU A 1 191 ? -7.761 -15.237 -34.034 1.00 32.03 191 LEU A C 1
ATOM 1427 O O . LEU A 1 191 ? -8.499 -15.115 -33.065 1.00 32.03 191 LEU A O 1
ATOM 1431 N N . GLY A 1 192 ? -6.546 -15.799 -33.969 1.00 30.36 192 GLY A N 1
ATOM 1432 C CA . GLY A 1 192 ? -5.653 -15.797 -32.795 1.00 30.36 192 GLY A CA 1
ATOM 1433 C C . GLY A 1 192 ? -6.014 -16.677 -31.592 1.00 30.36 192 GLY A C 1
ATOM 1434 O O . GLY A 1 192 ? -6.876 -16.335 -30.794 1.00 30.36 192 GLY A O 1
ATOM 1435 N N . ALA A 1 193 ? -5.277 -17.775 -31.409 1.00 30.12 193 ALA A N 1
ATOM 1436 C CA . ALA A 1 193 ? -5.434 -18.725 -30.308 1.00 30.12 193 ALA A CA 1
ATOM 1437 C C . ALA A 1 193 ? -5.336 -18.072 -28.912 1.00 30.12 193 ALA A C 1
ATOM 1439 O O . ALA A 1 193 ? -4.291 -17.550 -28.524 1.00 30.12 193 ALA A O 1
ATOM 1440 N N . ALA A 1 194 ? -6.423 -18.164 -28.144 1.00 30.97 194 ALA A N 1
ATOM 1441 C CA . ALA A 1 194 ? -6.442 -17.890 -26.714 1.00 30.97 194 ALA A CA 1
ATOM 1442 C C . ALA A 1 194 ? -5.599 -18.936 -25.963 1.00 30.97 194 ALA A C 1
ATOM 1444 O O . ALA A 1 194 ? -5.690 -20.135 -26.234 1.00 30.97 194 ALA A O 1
ATOM 1445 N N . ALA A 1 195 ? -4.790 -18.480 -25.005 1.00 32.97 195 ALA A N 1
ATOM 1446 C CA . ALA A 1 195 ? -4.047 -19.352 -24.105 1.00 32.97 195 ALA A CA 1
ATOM 1447 C C . ALA A 1 195 ? -5.012 -20.294 -23.345 1.00 32.97 195 ALA A C 1
ATOM 1449 O O . ALA A 1 195 ? -6.031 -19.830 -22.820 1.00 32.97 195 ALA A O 1
ATOM 1450 N N . PRO A 1 196 ? -4.724 -21.605 -23.260 1.00 38.94 196 PRO A N 1
ATOM 1451 C CA . PRO A 1 196 ? -5.582 -22.548 -22.560 1.00 38.94 196 PRO A CA 1
ATOM 1452 C C . PRO A 1 196 ? -5.363 -22.376 -21.054 1.00 38.94 196 PRO A C 1
ATOM 1454 O O . PRO A 1 196 ? -4.336 -22.776 -20.518 1.00 38.94 196 PRO A O 1
ATOM 1457 N N . GLY A 1 197 ? -6.310 -21.740 -20.367 1.00 37.97 197 GLY A N 1
ATOM 1458 C CA . GLY A 1 197 ? -6.198 -21.554 -18.915 1.00 37.97 197 GLY A CA 1
ATOM 1459 C C . GLY A 1 197 ? -7.396 -20.929 -18.207 1.00 37.97 197 GLY A C 1
ATOM 1460 O O . GLY A 1 197 ? -7.412 -20.886 -16.984 1.00 37.97 197 GLY A O 1
ATOM 1461 N N . ALA A 1 198 ? -8.432 -20.485 -18.920 1.00 39.44 198 ALA A N 1
ATOM 1462 C CA . ALA A 1 198 ? -9.642 -19.946 -18.297 1.00 39.44 198 ALA A CA 1
ATOM 1463 C C . ALA A 1 198 ? -10.642 -21.055 -17.917 1.00 39.44 198 ALA A C 1
ATOM 1465 O O . ALA A 1 198 ? -11.819 -20.996 -18.265 1.00 39.44 198 ALA A O 1
ATOM 1466 N N . ALA A 1 199 ? -10.184 -22.083 -17.206 1.00 41.19 199 ALA A N 1
ATOM 1467 C CA . ALA A 1 199 ? -11.093 -22.877 -16.393 1.00 41.19 199 ALA A CA 1
ATOM 1468 C C . ALA A 1 199 ? -11.234 -22.125 -15.066 1.00 41.19 199 ALA A C 1
ATOM 1470 O O . ALA A 1 199 ? -10.254 -21.974 -14.341 1.00 41.19 199 ALA A O 1
ATOM 1471 N N . GLY A 1 200 ? -12.428 -21.599 -14.767 1.00 45.25 200 GLY A N 1
ATOM 1472 C CA . GLY A 1 200 ? -12.717 -21.083 -13.427 1.00 45.25 200 GLY A CA 1
ATOM 1473 C C . GLY A 1 200 ? -12.274 -22.108 -12.381 1.00 45.25 200 GLY A C 1
ATOM 1474 O O . GLY A 1 200 ? -12.436 -23.306 -12.617 1.00 45.25 200 GLY A O 1
ATOM 1475 N N . LEU A 1 201 ? -11.660 -21.643 -11.289 1.00 50.25 201 LEU A N 1
ATOM 1476 C CA . LEU A 1 201 ? -11.205 -22.483 -10.181 1.00 50.25 201 LEU A CA 1
ATOM 1477 C C . LEU A 1 201 ? -12.358 -23.404 -9.770 1.00 50.25 201 LEU A C 1
ATOM 1479 O O . LEU A 1 201 ? -13.309 -22.921 -9.173 1.00 50.25 201 LEU A O 1
ATOM 1483 N N . ARG A 1 202 ? -12.289 -24.688 -10.146 1.00 48.78 202 ARG A N 1
ATOM 1484 C CA . ARG A 1 202 ? -13.267 -25.709 -9.765 1.00 48.78 202 ARG A CA 1
ATOM 1485 C C . ARG A 1 202 ? -12.774 -26.385 -8.499 1.00 48.78 202 ARG A C 1
ATOM 1487 O O . ARG A 1 202 ? -11.987 -27.328 -8.569 1.00 48.78 202 ARG A O 1
ATOM 1494 N N . LEU A 1 203 ? -13.212 -25.903 -7.344 1.00 58.50 203 LEU A N 1
ATOM 1495 C CA . LEU A 1 203 ? -12.972 -26.576 -6.078 1.00 58.50 203 LEU A CA 1
ATOM 1496 C C . LEU A 1 203 ? -13.777 -27.893 -6.058 1.00 58.50 203 LEU A C 1
ATOM 1498 O O . LEU A 1 203 ? -14.979 -27.914 -6.352 1.00 58.50 203 LEU A O 1
ATOM 1502 N N . PRO A 1 204 ? -13.158 -29.034 -5.722 1.00 60.50 204 PRO A N 1
ATOM 1503 C CA . PRO A 1 204 ? -13.898 -30.270 -5.509 1.00 60.50 204 PRO A CA 1
ATOM 1504 C C . PRO A 1 204 ? -14.966 -30.056 -4.423 1.00 60.50 204 PRO A C 1
ATOM 1506 O O . PRO A 1 204 ? -14.644 -29.767 -3.274 1.00 60.50 204 PRO A O 1
ATOM 1509 N N . GLY A 1 205 ? -16.248 -30.174 -4.783 1.00 60.12 205 GLY A N 1
ATOM 1510 C CA . GLY A 1 205 ? -17.355 -30.041 -3.830 1.00 60.12 205 GLY A CA 1
ATOM 1511 C C . GLY A 1 205 ? -17.936 -28.633 -3.648 1.00 60.12 205 GLY A C 1
ATOM 1512 O O . GLY A 1 205 ? -18.642 -28.423 -2.670 1.00 60.12 205 GLY A O 1
ATOM 1513 N N . GLU A 1 206 ? -17.739 -27.694 -4.579 1.00 58.81 206 GLU A N 1
ATOM 1514 C CA . GLU A 1 206 ? -18.314 -26.324 -4.544 1.00 58.81 206 GLU A CA 1
ATOM 1515 C C . GLU A 1 206 ? -19.792 -26.223 -4.157 1.00 58.81 206 GLU A C 1
ATOM 1517 O O . GLU A 1 206 ? -20.205 -25.259 -3.521 1.00 58.81 206 GLU A O 1
ATOM 1522 N N . ARG A 1 207 ? -20.604 -27.215 -4.532 1.00 69.00 207 ARG A N 1
ATOM 1523 C CA . ARG A 1 207 ? -22.031 -27.262 -4.178 1.00 69.00 207 ARG A CA 1
ATOM 1524 C C . ARG A 1 207 ? -22.292 -27.900 -2.813 1.00 69.00 207 ARG A C 1
ATOM 1526 O O . ARG A 1 207 ? -23.318 -27.631 -2.205 1.00 69.00 207 ARG A O 1
ATOM 1533 N N . ILE A 1 208 ? -21.377 -28.742 -2.340 1.00 73.44 208 ILE A N 1
ATOM 1534 C CA . ILE A 1 208 ? -21.501 -29.528 -1.106 1.00 73.44 208 ILE A CA 1
ATOM 1535 C C . ILE A 1 208 ? -20.980 -28.729 0.091 1.00 73.44 208 ILE A C 1
ATOM 1537 O O . ILE A 1 208 ? -21.600 -28.756 1.148 1.00 73.44 208 ILE A O 1
ATOM 1541 N N . ILE A 1 209 ? -19.887 -27.978 -0.079 1.00 73.25 209 ILE A N 1
ATOM 1542 C CA . ILE A 1 209 ? -19.266 -27.161 0.974 1.00 73.25 209 ILE A CA 1
ATOM 1543 C C . ILE A 1 209 ? -20.263 -26.180 1.626 1.00 73.25 209 ILE A C 1
ATOM 1545 O O . ILE A 1 209 ? -20.389 -26.222 2.851 1.00 73.25 209 ILE A O 1
ATOM 1549 N N . PRO A 1 210 ? -21.022 -25.344 0.885 1.00 71.06 210 PRO A N 1
ATOM 1550 C CA . PRO A 1 210 ? -21.969 -24.415 1.507 1.00 71.06 210 PRO A CA 1
ATOM 1551 C C . PRO A 1 210 ? -23.132 -25.132 2.210 1.00 71.06 210 PRO A C 1
ATOM 1553 O O . PRO A 1 210 ? -23.585 -24.680 3.259 1.00 71.06 210 PRO A O 1
ATOM 1556 N N . ILE A 1 211 ? -23.583 -26.277 1.686 1.00 79.31 211 ILE A N 1
ATOM 1557 C CA . ILE A 1 211 ? -24.643 -27.089 2.308 1.00 79.31 211 ILE A CA 1
ATOM 1558 C C . ILE A 1 211 ? -24.134 -27.727 3.608 1.00 79.31 211 ILE A C 1
ATOM 1560 O O . ILE A 1 211 ? -24.823 -27.693 4.626 1.00 79.31 211 ILE A O 1
ATOM 1564 N N . GLY A 1 212 ? -22.911 -28.260 3.594 1.00 83.06 212 GLY A N 1
ATOM 1565 C CA . GLY A 1 212 ? -22.259 -28.834 4.769 1.00 83.06 212 GLY A CA 1
ATOM 1566 C C . GLY A 1 212 ? -22.018 -27.794 5.861 1.00 83.06 212 GLY A C 1
ATOM 1567 O O . GLY A 1 212 ? -22.339 -28.044 7.020 1.00 83.06 212 GLY A O 1
ATOM 1568 N N . ALA A 1 213 ? -21.539 -26.602 5.498 1.00 75.62 213 ALA A N 1
ATOM 1569 C CA . ALA A 1 213 ? -21.359 -25.497 6.437 1.00 75.62 213 ALA A CA 1
ATOM 1570 C C . ALA A 1 213 ? -22.689 -25.076 7.086 1.00 75.62 213 ALA A C 1
ATOM 1572 O O . ALA A 1 213 ? -22.758 -24.933 8.305 1.00 75.62 213 ALA A O 1
ATOM 1573 N N . MET A 1 214 ? -23.762 -24.958 6.295 1.00 83.06 214 MET A N 1
ATOM 1574 C CA . MET A 1 214 ? -25.103 -24.643 6.801 1.00 83.06 214 MET A CA 1
ATOM 1575 C C . MET A 1 214 ? -25.606 -25.711 7.782 1.00 83.06 214 MET A C 1
ATOM 1577 O O . MET A 1 214 ? -26.120 -25.381 8.847 1.00 83.06 214 MET A O 1
ATOM 1581 N N . ALA A 1 215 ? -25.427 -26.993 7.450 1.00 84.19 215 ALA A N 1
ATOM 1582 C CA . ALA A 1 215 ? -25.837 -28.104 8.303 1.00 84.19 215 ALA A CA 1
ATOM 1583 C C . ALA A 1 215 ? -25.068 -28.128 9.632 1.00 84.19 215 ALA A C 1
ATOM 1585 O O . ALA A 1 215 ? -25.671 -28.355 10.677 1.00 84.19 215 ALA A O 1
ATOM 1586 N N . VAL A 1 216 ? -23.762 -27.841 9.611 1.00 81.81 216 VAL A N 1
ATOM 1587 C CA . VAL A 1 216 ? -22.937 -27.737 10.825 1.00 81.81 216 VAL A CA 1
ATOM 1588 C C . VAL A 1 216 ? -23.375 -26.554 11.684 1.00 81.81 216 VAL A C 1
ATOM 1590 O O . VAL A 1 216 ? -23.552 -26.723 12.885 1.00 81.81 216 VAL A O 1
ATOM 1593 N N . VAL A 1 217 ? -23.612 -25.380 11.091 1.00 82.38 217 VAL A N 1
ATOM 1594 C CA . VAL A 1 217 ? -24.113 -24.205 11.823 1.00 82.38 217 VAL A CA 1
ATOM 1595 C C . VAL A 1 217 ? -25.468 -24.503 12.464 1.00 82.38 217 VAL A C 1
ATOM 1597 O O . VAL A 1 217 ? -25.648 -24.246 13.649 1.00 82.38 217 VAL A O 1
ATOM 1600 N N . LEU A 1 218 ? -26.403 -25.099 11.723 1.00 79.69 218 LEU A N 1
ATOM 1601 C CA . LEU A 1 218 ? -27.710 -25.488 12.258 1.00 79.69 218 LEU A CA 1
ATOM 1602 C C . LEU A 1 218 ? -27.594 -26.557 13.350 1.00 79.69 218 LEU A C 1
ATOM 1604 O O . LEU A 1 218 ? -28.310 -26.483 14.344 1.00 79.69 218 LEU A O 1
ATOM 1608 N N . TRP A 1 219 ? -26.682 -27.521 13.205 1.00 82.12 219 TRP A N 1
ATOM 1609 C CA . TRP A 1 219 ? -26.423 -28.537 14.224 1.00 82.12 219 TRP A CA 1
ATOM 1610 C C . TRP A 1 219 ? -25.848 -27.922 15.503 1.00 82.12 219 TRP A C 1
ATOM 1612 O O . TRP A 1 219 ? -26.353 -28.221 16.583 1.00 82.12 219 TRP A O 1
ATOM 1622 N N . ILE A 1 220 ? -24.872 -27.016 15.380 1.00 78.50 220 ILE A N 1
ATOM 1623 C CA . ILE A 1 220 ? -24.309 -26.256 16.503 1.00 78.50 220 ILE A CA 1
ATOM 1624 C C . ILE A 1 220 ? -25.408 -25.437 17.180 1.00 78.50 220 ILE A C 1
ATOM 1626 O O . ILE A 1 220 ? -25.552 -25.517 18.389 1.00 78.50 220 ILE A O 1
ATOM 1630 N N . LEU A 1 221 ? -26.232 -24.704 16.428 1.00 76.06 221 LEU A N 1
ATOM 1631 C CA . LEU A 1 221 ? -27.318 -23.900 16.997 1.00 76.06 221 LEU A CA 1
ATOM 1632 C C . LEU A 1 221 ? -28.402 -24.753 17.672 1.00 76.06 221 LEU A C 1
ATOM 1634 O O . LEU A 1 221 ? -28.970 -24.330 18.674 1.00 76.06 221 LEU A O 1
ATOM 1638 N N . ALA A 1 222 ? -28.676 -25.952 17.152 1.00 76.25 222 ALA A N 1
ATOM 1639 C CA . ALA A 1 222 ? -29.641 -26.884 17.734 1.00 76.25 222 ALA A CA 1
ATOM 1640 C C . ALA A 1 222 ? -29.113 -27.610 18.985 1.00 76.25 222 ALA A C 1
ATOM 1642 O O . ALA A 1 222 ? -29.912 -28.058 19.805 1.00 76.25 222 ALA A O 1
ATOM 1643 N N . HIS A 1 223 ? -27.790 -27.738 19.127 1.00 73.44 223 HIS A N 1
ATOM 1644 C CA . HIS A 1 223 ? -27.140 -28.413 20.258 1.00 73.44 223 HIS A CA 1
ATOM 1645 C C . HIS A 1 223 ? -26.480 -27.445 21.243 1.00 73.44 223 HIS A C 1
ATOM 1647 O O . HIS A 1 223 ? -26.053 -27.880 22.313 1.00 73.44 223 HIS A O 1
ATOM 1653 N N . ALA A 1 224 ? -26.433 -26.152 20.920 1.00 76.38 224 ALA A N 1
ATOM 1654 C CA . ALA A 1 224 ? -25.976 -25.114 21.822 1.00 76.38 224 ALA A CA 1
ATOM 1655 C C . ALA A 1 224 ? -26.906 -25.079 23.035 1.00 76.38 224 ALA A C 1
ATOM 1657 O O . ALA A 1 224 ? -28.093 -24.747 22.948 1.00 76.38 224 ALA A O 1
ATOM 1658 N N . THR A 1 225 ? -26.378 -25.478 24.187 1.00 77.88 225 THR A N 1
ATOM 1659 C CA . THR A 1 225 ? -27.178 -25.539 25.406 1.00 77.88 225 THR A CA 1
ATOM 1660 C C . THR A 1 225 ? -27.493 -24.125 25.898 1.00 77.88 225 THR A C 1
ATOM 1662 O O . THR A 1 225 ? -26.703 -23.197 25.730 1.00 77.88 225 THR A O 1
ATOM 1665 N N . GLY A 1 226 ? -28.627 -23.925 26.581 1.00 73.12 226 GLY A N 1
ATOM 1666 C CA . GLY A 1 226 ? -28.963 -22.614 27.168 1.00 73.12 226 GLY A CA 1
ATOM 1667 C C . GLY A 1 226 ? -27.870 -22.047 28.093 1.00 73.12 226 GLY A C 1
ATOM 1668 O O . GLY A 1 226 ? -27.779 -20.835 28.275 1.00 73.12 226 GLY A O 1
ATOM 1669 N N . ARG A 1 227 ? -26.990 -22.907 28.632 1.00 72.94 227 ARG A N 1
ATOM 1670 C CA . ARG A 1 227 ? -25.814 -22.509 29.422 1.00 72.94 227 ARG A CA 1
ATOM 1671 C C . ARG A 1 227 ? -24.718 -21.876 28.561 1.00 72.94 227 ARG A C 1
ATOM 1673 O O . ARG A 1 227 ? -24.094 -20.926 29.018 1.00 72.94 227 ARG A O 1
ATOM 1680 N N . GLU A 1 228 ? -24.507 -22.342 27.333 1.00 78.25 228 GLU A N 1
ATOM 1681 C CA . GLU A 1 228 ? -23.532 -21.759 26.401 1.00 78.25 228 GLU A CA 1
ATOM 1682 C C . GLU A 1 228 ? -23.962 -20.364 25.951 1.00 78.25 228 GLU A C 1
ATOM 1684 O O . GLU A 1 228 ? -23.164 -19.431 26.018 1.00 78.25 228 GLU A O 1
ATOM 1689 N N . PHE A 1 229 ? -25.241 -20.185 25.606 1.00 79.38 229 PHE A N 1
ATOM 1690 C CA . PHE A 1 229 ? -25.783 -18.859 25.293 1.00 79.38 229 PHE A CA 1
ATOM 1691 C C . PHE A 1 229 ? -25.698 -17.899 26.485 1.00 79.38 229 PHE A C 1
ATOM 1693 O O . PHE A 1 229 ? -25.376 -16.724 26.306 1.00 79.38 229 PHE A O 1
ATOM 1700 N N . ALA A 1 230 ? -25.930 -18.391 27.706 1.00 79.50 230 ALA A N 1
ATOM 1701 C CA . ALA A 1 230 ? -25.809 -17.581 28.915 1.00 79.50 230 ALA A CA 1
ATOM 1702 C C . ALA A 1 230 ? -24.360 -17.141 29.182 1.00 79.50 230 ALA A C 1
ATOM 1704 O O . ALA A 1 230 ? -24.128 -15.976 29.500 1.00 79.50 230 ALA A O 1
ATOM 1705 N N . VAL A 1 231 ? -23.382 -18.041 29.023 1.00 83.19 231 VAL A N 1
ATOM 1706 C CA . VAL A 1 231 ? -21.957 -17.710 29.190 1.00 83.19 231 VAL A CA 1
ATOM 1707 C C . VAL A 1 231 ? -21.515 -16.716 28.121 1.00 83.19 231 VAL A C 1
ATOM 1709 O O . VAL A 1 231 ? -20.938 -15.688 28.459 1.00 83.19 231 VAL A O 1
ATOM 1712 N N . LEU A 1 232 ? -21.849 -16.964 26.852 1.00 81.25 232 LEU A N 1
ATOM 1713 C CA . LEU A 1 232 ? -21.458 -16.097 25.740 1.00 81.25 232 LEU A CA 1
ATOM 1714 C C . LEU A 1 232 ? -22.075 -14.694 25.873 1.00 81.25 232 LEU A C 1
ATOM 1716 O O . LEU A 1 232 ? -21.383 -13.690 25.699 1.00 81.25 232 LEU A O 1
ATOM 1720 N N . GLY A 1 233 ? -23.349 -14.619 26.273 1.00 88.50 233 GLY A N 1
ATOM 1721 C CA . GLY A 1 233 ? -24.028 -13.361 26.586 1.00 88.50 233 GLY A CA 1
ATOM 1722 C C . GLY A 1 233 ? -23.400 -12.619 27.770 1.00 88.50 233 GLY A C 1
ATOM 1723 O O . GLY A 1 233 ? -23.176 -11.412 27.687 1.00 88.50 233 GLY A O 1
ATOM 1724 N N . ALA A 1 234 ? -23.052 -13.329 28.849 1.00 90.94 234 ALA A N 1
ATOM 1725 C CA . ALA A 1 234 ? -22.389 -12.737 30.010 1.00 90.94 234 ALA A CA 1
ATOM 1726 C C . ALA A 1 234 ? -20.987 -12.204 29.668 1.00 90.94 234 ALA A C 1
ATOM 1728 O O . ALA A 1 234 ? -20.623 -11.108 30.097 1.00 90.94 234 ALA A O 1
ATOM 1729 N N . THR A 1 235 ? -20.214 -12.938 28.863 1.00 89.19 235 THR A N 1
ATOM 1730 C CA . THR A 1 235 ? -18.884 -12.511 28.411 1.00 89.19 235 THR A CA 1
ATOM 1731 C C . THR A 1 235 ? -18.962 -11.266 27.529 1.00 89.19 235 THR A C 1
ATOM 1733 O O . THR A 1 235 ? -18.207 -10.321 27.755 1.00 89.19 235 THR A O 1
ATOM 1736 N N . LEU A 1 236 ? -19.899 -11.220 26.575 1.00 90.75 236 LEU A N 1
ATOM 1737 C CA . LEU A 1 236 ? -20.130 -10.039 25.736 1.00 90.75 236 LEU A CA 1
ATOM 1738 C C . LEU A 1 236 ? -20.532 -8.822 26.576 1.00 90.75 236 LEU A C 1
ATOM 1740 O O . LEU A 1 236 ? -19.930 -7.763 26.428 1.00 90.75 236 LEU A O 1
ATOM 1744 N N . ALA A 1 237 ? -21.473 -8.980 27.511 1.00 93.31 237 ALA A N 1
ATOM 1745 C CA . ALA A 1 237 ? -21.899 -7.893 28.392 1.00 93.31 237 ALA A CA 1
ATOM 1746 C C . ALA A 1 237 ? -20.744 -7.353 29.253 1.00 93.31 237 ALA A C 1
ATOM 1748 O O . ALA A 1 237 ? -20.571 -6.137 29.365 1.00 93.31 237 ALA A O 1
ATOM 1749 N N . ALA A 1 238 ? -19.919 -8.242 29.817 1.00 93.44 238 ALA A N 1
ATOM 1750 C CA . ALA A 1 238 ? -18.741 -7.858 30.590 1.00 93.44 238 ALA A CA 1
ATOM 1751 C C . ALA A 1 238 ? -17.710 -7.108 29.729 1.00 93.44 238 ALA A C 1
ATOM 1753 O O . ALA A 1 238 ? -17.198 -6.070 30.150 1.00 93.44 238 ALA A O 1
ATOM 1754 N N . ALA A 1 239 ? -17.444 -7.585 28.510 1.00 88.25 239 ALA A N 1
ATOM 1755 C CA . ALA A 1 239 ? -16.535 -6.927 27.575 1.00 88.25 239 ALA A CA 1
ATOM 1756 C C . ALA A 1 239 ? -17.040 -5.531 27.168 1.00 88.25 239 ALA A C 1
ATOM 1758 O O . ALA A 1 239 ? -16.265 -4.573 27.168 1.00 88.25 239 ALA A O 1
ATOM 1759 N N . THR A 1 240 ? -18.340 -5.382 26.893 1.00 90.88 240 THR A N 1
ATOM 1760 C CA . THR A 1 240 ? -18.961 -4.087 26.576 1.00 90.88 240 THR A CA 1
ATOM 1761 C C . THR A 1 240 ? -18.875 -3.108 27.749 1.00 90.88 240 THR A C 1
ATOM 1763 O O . THR A 1 240 ? -18.534 -1.942 27.547 1.00 90.88 240 THR A O 1
ATOM 1766 N N . LEU A 1 241 ? -19.123 -3.568 28.979 1.00 93.06 241 LEU A N 1
ATOM 1767 C CA . LEU A 1 241 ? -18.975 -2.756 30.192 1.00 93.06 241 LEU A CA 1
ATOM 1768 C C . LEU A 1 241 ? -17.529 -2.295 30.397 1.00 93.06 241 LEU A C 1
ATOM 1770 O O . LEU A 1 241 ? -17.292 -1.114 30.641 1.00 93.06 241 LEU A O 1
ATOM 1774 N N . LEU A 1 242 ? -16.559 -3.199 30.250 1.00 90.56 242 LEU A N 1
ATOM 1775 C CA . LEU A 1 242 ? -15.136 -2.867 30.355 1.00 90.56 242 LEU A CA 1
ATOM 1776 C C . LEU A 1 242 ? -14.708 -1.851 29.292 1.00 90.56 242 LEU A C 1
ATOM 1778 O O . LEU A 1 242 ? -13.993 -0.899 29.605 1.00 90.56 242 LEU A O 1
ATOM 1782 N N . TYR A 1 243 ? -15.183 -2.013 28.056 1.00 87.88 243 TYR A N 1
ATOM 1783 C CA . TYR A 1 243 ? -14.941 -1.056 26.982 1.00 87.88 243 TYR A CA 1
ATOM 1784 C C . TYR A 1 243 ? -15.532 0.326 27.306 1.00 87.88 243 TYR A C 1
ATOM 1786 O O . TYR A 1 243 ? -14.834 1.332 27.185 1.00 87.88 243 TYR A O 1
ATOM 1794 N N . ALA A 1 244 ? -16.777 0.388 27.787 1.00 86.25 244 ALA A N 1
ATOM 1795 C CA . ALA A 1 244 ? -17.432 1.645 28.154 1.00 86.25 244 ALA A CA 1
ATOM 1796 C C . ALA A 1 244 ? -16.730 2.359 29.324 1.00 86.25 244 ALA A C 1
ATOM 1798 O O . ALA A 1 244 ? -16.556 3.576 29.283 1.00 86.25 244 ALA A O 1
ATOM 1799 N N . VAL A 1 245 ? -16.278 1.610 30.337 1.00 87.06 245 VAL A N 1
ATOM 1800 C CA . VAL A 1 245 ? -15.519 2.143 31.483 1.00 87.06 245 VAL A CA 1
ATOM 1801 C C . VAL A 1 245 ? -14.131 2.632 31.070 1.00 87.06 245 VAL A C 1
ATOM 1803 O O . VAL A 1 245 ? -13.655 3.637 31.591 1.00 87.06 245 VAL A O 1
ATOM 1806 N N . ARG A 1 246 ? -13.461 1.946 30.138 1.00 84.94 246 ARG A N 1
ATOM 1807 C CA . ARG A 1 246 ? -12.174 2.407 29.600 1.00 84.94 246 ARG A CA 1
ATOM 1808 C C . ARG A 1 246 ? -12.348 3.677 28.769 1.00 84.94 246 ARG A C 1
ATOM 1810 O O . ARG A 1 246 ? -11.565 4.606 28.927 1.00 84.94 246 ARG A O 1
ATOM 1817 N N . ARG A 1 247 ? -13.392 3.736 27.937 1.00 83.81 247 ARG A N 1
ATOM 1818 C CA . ARG A 1 247 ? -13.704 4.892 27.087 1.00 83.81 247 ARG A CA 1
ATOM 1819 C C . ARG A 1 247 ? -14.041 6.152 27.886 1.00 83.81 247 ARG A C 1
ATOM 1821 O O . ARG A 1 247 ? -13.742 7.234 27.418 1.00 83.81 247 ARG A O 1
ATOM 1828 N N . SER A 1 248 ? -14.658 6.034 29.062 1.00 75.56 248 SER A N 1
ATOM 1829 C CA . SER A 1 248 ? -14.976 7.193 29.913 1.00 75.56 248 SER A CA 1
ATOM 1830 C C . SER A 1 248 ? -13.800 7.704 30.755 1.00 75.56 248 SER A C 1
ATOM 1832 O O . SER A 1 248 ? -13.937 8.728 31.420 1.00 75.56 248 SER A O 1
ATOM 1834 N N . ARG A 1 249 ? -12.665 6.991 30.758 1.00 70.69 249 ARG A N 1
ATOM 1835 C CA . ARG A 1 249 ? -11.428 7.363 31.471 1.00 70.69 249 ARG A CA 1
ATOM 1836 C C . ARG A 1 249 ? -10.315 7.879 30.553 1.00 70.69 249 ARG A C 1
ATOM 1838 O O . ARG A 1 249 ? -9.272 8.272 31.070 1.00 70.69 249 ARG A O 1
ATOM 1845 N N . MET A 1 250 ? -10.516 7.817 29.239 1.00 55.72 250 MET A N 1
ATOM 1846 C CA . MET A 1 250 ? -9.666 8.431 28.215 1.00 55.72 250 MET A CA 1
ATOM 1847 C C . MET A 1 250 ? -10.293 9.748 27.777 1.00 55.72 250 MET A C 1
ATOM 1849 O O . MET A 1 250 ? -9.518 10.694 27.543 1.00 55.72 250 MET A O 1
#

Radius of gyration: 23.04 Å; Cα contacts (8 Å, |Δi|>4): 272; chains: 1; bounding box: 46×47×71 Å

Foldseek 3Di:
DEDPFDALQVLLVVVVVPDQEYEYELQDPPLVLQCVPLVDDPSNPSVSRLCSVVSNVSSVHPAYEYEY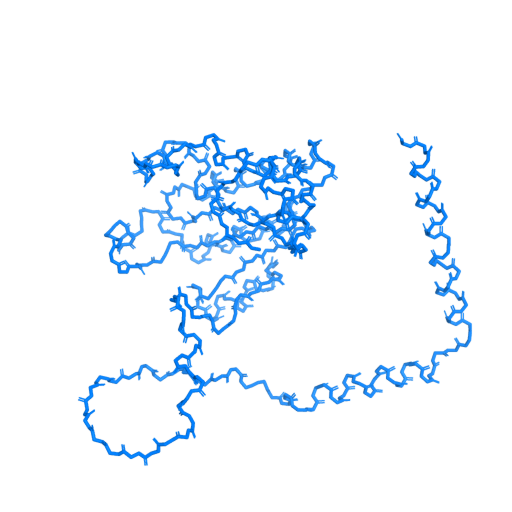APLSDPLVRRLVSQLVSQVVCCVPRVGGHQAYEYHYQADDPPCPCSVDRNRHDDLVRVLVSLLVCCVSPVNHAYEDEPPDDPVSVVVSVVSGHDYYDDPDDPDPPVVVVPPPPPDDDDDDDDDDDDDPDPPHPDDVCPPPVVVVVVVVVVVCVVPCDPVNVVVVVVVVVVVVVVVVVVVVVD

pLDDT: mean 84.65, std 18.77, range [25.55, 98.75]

Mean predicted aligned error: 13.69 Å

Nearest PDB structures (foldseek):
  4wcx-assembly1_A  TM=9.821E-01  e=5.933E-18  Thermoanaerobacter italicus Ab9
  4wcx-assembly2_C  TM=9.729E-01  e=3.092E-18  Thermoanaerobacter italicus Ab9
  4rtb-assembly1_A  TM=9.274E-01  e=7.519E-18  Carboxydothermus hydrogenoformans Z-2901
  7pd2-assembly1_A  TM=9.368E-01  e=1.489E-13  Thermosinus carboxydivorans Nor1
  6pm9-assembly1_B  TM=5.132E-01  e=2.184E-02  Homo sapiens

Sequence (250 aa):
VEVAPLEVEEFRRLKAAGIGTYACFQESYDPEVYAAYHKAGPKADYLQRLFVMDRAMEGGIDDVGIGALFGLGDWRFEVLGLLSHAAHLEEAFGCGPHTVSVPRIEPAPGAPAAMTVPRALSAAEFRRVVAVLRLALPYTGIILSTRESEALRDELFRYGVSQISAGSRTNPGAYAEGAGAAETAISGGALGAAAPGAAGLRLPGERIIPIGAMAVVLWILAHATGREFAVLGATLAAATLLYAVRRSRM

Solvent-accessible surface area (backbone atoms only — not comparable to full-atom values): 14681 Å² total; per-residue (Å²): 86,75,58,79,80,69,55,37,71,55,30,36,53,44,44,74,70,63,62,72,45,46,30,54,62,58,41,42,68,48,66,69,59,33,46,74,75,29,79,62,69,81,76,35,43,61,64,65,52,63,52,29,60,59,33,31,43,78,16,63,40,79,34,33,27,42,30,40,41,40,19,74,53,62,60,69,58,41,52,50,41,52,53,52,51,33,50,48,38,25,72,77,70,75,48,45,44,49,28,39,37,67,50,63,75,61,70,47,90,96,35,75,73,36,69,57,55,82,35,67,71,49,74,70,55,49,49,47,53,47,37,52,49,32,70,75,37,72,84,36,36,26,42,44,60,73,87,54,54,68,74,57,48,64,52,41,46,78,49,46,43,71,42,69,56,72,93,79,65,92,52,91,67,50,69,64,75,64,76,60,79,89,71,79,95,75,85,88,83,93,77,81,89,74,80,92,69,87,66,74,89,78,60,92,51,71,78,49,53,62,54,50,52,50,51,50,52,52,48,49,63,73,64,56,46,76,65,54,57,49,51,54,51,49,52,50,52,52,52,52,50,52,50,52,58,51,60,78,73,110

Secondary structure (DSSP, 8-state):
-B-S---HHHHHHHHHTT-S-EE---B-SSHHHHHHH--SSGGG-HHHHHTHHHHHHHTT---EEEEB-BTSS-HHHHHHHHHHHHHHHHHHHSS--SEEE-PBP---TT-HHHHS-TTPPPHHHHHHHHHHHHHH-TTSEEEE-TTS-HHHHHHHHHHT--EE--S---STTTTGGGSSTTS---------PPPS-------TTTTHHHHHHHHHHHHHHHH--HHHHHHHHHHHHHHHHHHHHHHT--